Protein AF-A0A5E6N2Q6-F1 (afdb_monomer)

Secondary structure (DSSP, 8-state):
-----PPP-TT-TTSPEEEEEEPP-S--SS--EEEESSEEEEE-SSEEEEEESSHHHHTTS-EEEESEEEEEEEETTEEEEEEEESS--B-HHHHHHHHHHHHHHHHHHTTT--S-S-EEEEEEEESS--EEEE-SSEEEEEEEGGGS-BTT--S--HHHHHHHHHHHHHHHHTTBTTTB--GGGSS--TTS----S-HHHHHHHHHHHHHHHHHHTTSS-HHHHHHHHHHHHHHHHH-GGGGTS-GGG------------

Solvent-accessible surface area (backbone atoms only — not comparable to full-atom values): 15163 Å² total; per-residue (Å²): 136,81,84,86,79,82,82,84,57,87,95,50,50,76,41,70,39,78,46,77,48,68,56,83,87,65,97,64,90,67,76,66,44,80,48,57,69,55,48,78,74,47,78,56,97,60,34,40,32,30,39,29,69,15,48,73,52,43,77,48,40,66,73,47,77,45,53,54,54,72,51,74,51,65,38,89,90,29,52,33,38,40,39,42,32,61,78,73,73,60,29,58,69,60,50,52,53,52,51,36,44,47,49,37,48,52,34,55,74,59,74,64,59,69,91,52,82,43,38,38,41,41,32,41,37,38,90,74,48,75,53,74,46,66,23,56,36,32,28,48,36,35,34,26,43,79,24,48,50,36,77,90,52,84,70,90,45,76,47,32,50,51,44,53,23,50,54,38,30,34,56,50,24,24,53,47,56,60,63,52,58,62,79,71,68,76,70,68,58,88,90,55,82,62,81,50,57,54,50,52,62,45,55,47,46,37,70,51,46,15,56,49,44,36,36,77,61,63,76,34,52,71,69,59,47,50,64,60,48,51,57,54,55,49,52,55,71,71,40,69,56,71,82,75,49,60,71,48,76,46,71,59,80,81,75,83,76,89,72,85,131

pLDDT: mean 89.86, std 14.63, range [25.84, 98.81]

Mean predicted aligned error: 6.04 Å

Sequence (261 aa):
MAVVCFLQPVGFENNICEVQINYPTDEVLGDWACATSLTLKNKQKDAEIYTANNYLDLIDHPVEMADFTRFEFNAGNIPHTMTITGEHSTDIDRLRADLMRICKHHIGFFGGSIPFDSYLFLTLATSKDYGGLEHKKSSSLICARKELPALEQQEITPEYTRFLALCSHEYFHAWWIKTIKPASFHELDMSCENYTEQLWIFEGFTSYYDELSLLRTGILSIEQYLTLLVPTISRMHKGRGRFKQSVRNQVLMRGRNFTTR

Nearest PDB structures (foldseek):
  4fgm-assembly1_A  TM=9.667E-01  e=3.639E-25  Idiomarina loihiensis L2TR
  4z7i-assembly2_B  TM=7.580E-01  e=1.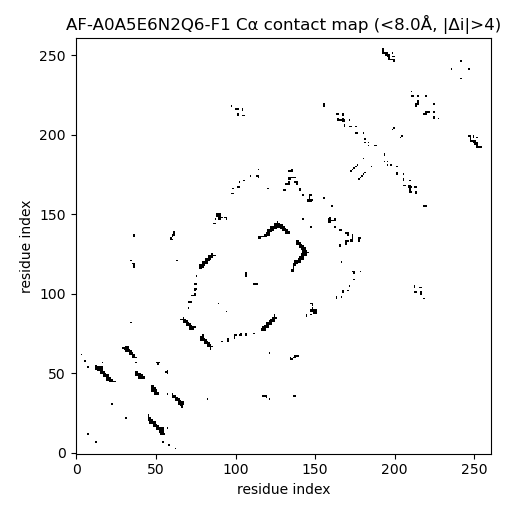964E-07  Homo sapiens
  4pj6-assembly1_B  TM=7.522E-01  e=1.847E-07  Homo sapiens
  4z7i-assembly1_A  TM=7.474E-01  e=1.736E-07  Homo sapiens
  6ydx-assembly1_A  TM=7.569E-01  e=9.812E-07  Homo sapiens

Foldseek 3Di:
DDDDDDDDDPPQQQAKDKDKDFADPPPDPADKDKDKPFAFPDDDPGITMGIARGNVRVVLIDMDIDRWDKDWDDALNAIEIETEDDDAQAPPVVVRVLLNLLLNLLCVVVVNDQQDRYAYEYEYADQADFDWDAGLRYIDTYAHRVLGDHPVDPADDPSVLRVQLRSSLRSNVNVQPHPDHDPQVVDDDPVDFRFFLCCCVRVVVSNVCSNVSCVVSVVDDPVRSVVVVVVVVVCVVPDPVVVVDDSSPDGPDDDDDPDDD

Radius of gyration: 19.67 Å; Cα contacts (8 Å, |Δi|>4): 397; chains: 1; bounding box: 49×50×45 Å

Structure (mmCIF, N/CA/C/O backbone):
data_AF-A0A5E6N2Q6-F1
#
_entry.id   AF-A0A5E6N2Q6-F1
#
loop_
_atom_site.group_PDB
_atom_site.id
_atom_site.type_symbol
_atom_site.label_atom_id
_atom_site.label_alt_id
_atom_site.label_comp_id
_atom_site.label_asym_id
_atom_site.label_entity_id
_atom_site.label_seq_id
_atom_site.pdbx_PDB_ins_code
_atom_site.Cartn_x
_atom_site.Cartn_y
_atom_site.Cartn_z
_atom_site.occupancy
_atom_site.B_iso_or_equiv
_atom_site.auth_seq_id
_atom_site.auth_comp_id
_atom_site.auth_asym_id
_atom_site.auth_atom_id
_atom_site.pdbx_PDB_model_num
ATOM 1 N N . MET A 1 1 ? 17.873 -1.066 5.491 1.00 40.97 1 MET A N 1
ATOM 2 C CA . MET A 1 1 ? 17.059 -0.505 4.395 1.00 40.97 1 MET A CA 1
ATOM 3 C C . MET A 1 1 ? 17.985 0.267 3.473 1.00 40.97 1 MET A C 1
ATOM 5 O O . MET A 1 1 ? 18.597 1.229 3.924 1.00 40.97 1 MET A O 1
ATOM 9 N N . ALA A 1 2 ? 18.166 -0.198 2.239 1.00 47.44 2 ALA A N 1
ATOM 10 C CA . ALA A 1 2 ? 18.874 0.562 1.215 1.00 47.44 2 ALA A CA 1
ATOM 11 C C . ALA A 1 2 ? 17.864 1.490 0.527 1.00 47.44 2 ALA A C 1
ATOM 13 O O . ALA A 1 2 ? 16.778 1.048 0.166 1.00 47.44 2 ALA A O 1
ATOM 14 N N . VAL A 1 3 ? 18.199 2.771 0.375 1.00 52.09 3 VAL A N 1
ATOM 15 C CA . VAL A 1 3 ? 17.440 3.678 -0.493 1.00 52.09 3 VAL A CA 1
ATOM 16 C C . VAL A 1 3 ? 18.062 3.562 -1.877 1.00 52.09 3 VAL A C 1
ATOM 18 O O . VAL A 1 3 ? 19.227 3.914 -2.055 1.00 52.09 3 VAL A O 1
ATOM 21 N N . VAL A 1 4 ? 17.312 3.030 -2.838 1.00 60.06 4 VAL A N 1
ATOM 22 C CA . VAL A 1 4 ? 17.753 2.964 -4.234 1.00 60.06 4 VAL A CA 1
ATOM 23 C C . VAL A 1 4 ? 17.259 4.221 -4.940 1.00 60.06 4 VAL A C 1
ATOM 25 O O . VAL A 1 4 ? 16.057 4.446 -5.045 1.00 60.06 4 VAL A O 1
ATOM 28 N N . CYS A 1 5 ? 18.191 5.051 -5.408 1.00 68.31 5 CYS A N 1
ATOM 29 C CA . CYS A 1 5 ? 17.894 6.220 -6.230 1.00 68.31 5 CYS A CA 1
ATOM 30 C C . CYS A 1 5 ? 18.304 5.928 -7.675 1.00 68.31 5 CYS A C 1
ATOM 32 O O . CYS A 1 5 ? 19.485 5.716 -7.949 1.00 68.31 5 CYS A O 1
ATOM 34 N N . PHE A 1 6 ? 17.345 5.952 -8.600 1.00 82.31 6 PHE A N 1
ATOM 35 C CA . PHE A 1 6 ? 17.628 5.953 -10.034 1.00 82.31 6 PHE A CA 1
ATOM 36 C C . PHE A 1 6 ? 17.768 7.401 -10.506 1.00 82.31 6 PHE A C 1
ATOM 38 O O . PHE A 1 6 ? 16.925 8.235 -10.190 1.00 82.31 6 PHE A O 1
ATOM 45 N N . LEU A 1 7 ? 18.844 7.720 -11.228 1.00 85.81 7 LEU A N 1
ATOM 46 C CA . LEU A 1 7 ? 18.987 9.028 -11.869 1.00 85.81 7 LEU A CA 1
ATOM 47 C C . LEU A 1 7 ? 18.149 9.068 -13.149 1.00 85.81 7 LEU A C 1
ATOM 49 O O . LEU A 1 7 ? 18.115 8.089 -13.892 1.00 85.81 7 LEU A O 1
ATOM 53 N N . GLN A 1 8 ? 17.520 10.210 -13.425 1.00 86.94 8 GLN A N 1
ATOM 54 C CA . GLN A 1 8 ? 16.765 10.432 -14.656 1.00 86.94 8 GLN A CA 1
ATOM 55 C C . GLN A 1 8 ? 17.712 10.747 -15.825 1.00 86.94 8 GLN A C 1
ATOM 57 O O . GLN A 1 8 ? 18.414 11.762 -15.776 1.00 86.94 8 GLN A O 1
ATOM 62 N N . PRO A 1 9 ? 17.739 9.932 -16.895 1.00 88.12 9 PRO A N 1
ATOM 63 C CA . PRO A 1 9 ? 18.492 10.259 -18.098 1.00 88.12 9 PRO A CA 1
ATOM 64 C C . PRO A 1 9 ? 17.715 11.278 -18.946 1.00 88.12 9 PRO A C 1
ATOM 66 O O . PRO A 1 9 ? 16.723 10.935 -19.591 1.00 88.12 9 PRO A O 1
ATOM 69 N N . VAL A 1 10 ? 18.173 12.533 -18.949 1.00 90.50 10 VAL A N 1
ATOM 70 C CA . VAL A 1 10 ? 17.520 13.629 -19.687 1.00 90.50 10 VAL A CA 1
ATOM 71 C C . VAL A 1 10 ? 17.471 13.329 -21.190 1.00 90.50 10 VAL A C 1
ATOM 73 O O . VAL A 1 10 ? 18.497 13.018 -21.795 1.00 90.50 10 VAL A O 1
ATOM 76 N N . GLY A 1 11 ? 16.285 13.439 -21.792 1.00 92.69 11 GLY A N 1
ATOM 77 C CA . GLY A 1 11 ? 16.012 13.136 -23.201 1.00 92.69 11 GLY A CA 1
ATOM 78 C C . GLY A 1 11 ? 15.674 11.668 -23.496 1.00 92.69 11 GLY A C 1
ATOM 79 O O . GLY A 1 11 ? 15.385 11.332 -24.645 1.00 92.69 11 GLY A O 1
ATOM 80 N N . PHE A 1 12 ? 15.699 10.795 -22.485 1.00 93.38 12 PHE A N 1
ATOM 81 C CA . PHE A 1 12 ? 15.370 9.369 -22.595 1.00 93.38 12 PHE A CA 1
ATOM 82 C C . PHE A 1 12 ? 14.245 8.956 -21.636 1.00 93.38 12 PHE A C 1
ATOM 84 O O . PHE A 1 12 ? 14.069 7.775 -21.348 1.00 93.38 12 PHE A O 1
ATOM 91 N N . GLU A 1 13 ? 13.462 9.913 -21.140 1.00 92.00 13 GLU A N 1
ATOM 92 C CA . GLU A 1 13 ? 12.455 9.711 -20.096 1.00 92.00 13 GLU A CA 1
ATOM 93 C C . GLU A 1 13 ? 11.395 8.688 -20.494 1.00 92.00 13 GLU A C 1
ATOM 95 O O . GLU A 1 13 ? 10.913 7.950 -19.641 1.00 92.00 13 GLU A O 1
ATOM 100 N N . ASN A 1 14 ? 11.056 8.641 -21.785 1.00 94.06 14 ASN A N 1
ATOM 101 C CA . ASN A 1 14 ? 10.025 7.773 -22.351 1.00 94.06 14 ASN A CA 1
ATOM 102 C C . ASN A 1 14 ? 10.552 6.401 -22.803 1.00 94.06 14 ASN A C 1
ATOM 104 O O . ASN A 1 14 ? 9.776 5.596 -23.317 1.00 94.06 14 ASN A O 1
ATOM 108 N N . ASN A 1 15 ? 11.850 6.129 -22.646 1.00 96.12 15 ASN A N 1
ATOM 109 C CA . ASN A 1 15 ? 12.421 4.839 -23.011 1.00 96.12 15 ASN A CA 1
ATOM 110 C C . ASN A 1 15 ? 12.105 3.782 -21.954 1.00 96.12 15 ASN A C 1
ATOM 112 O O . ASN A 1 15 ? 12.121 4.063 -20.755 1.00 96.12 15 ASN A O 1
ATOM 116 N N . ILE A 1 16 ? 11.928 2.538 -22.404 1.00 96.69 16 ILE A N 1
ATOM 117 C CA . ILE A 1 16 ? 11.833 1.379 -21.514 1.00 96.69 16 ILE A CA 1
ATOM 118 C C . ILE A 1 16 ? 13.056 1.356 -20.597 1.00 96.69 16 ILE A C 1
ATOM 120 O O . ILE A 1 16 ? 14.198 1.421 -21.058 1.00 96.69 16 ILE A O 1
ATOM 124 N N . CYS A 1 17 ? 12.797 1.250 -19.299 1.00 96.69 17 CYS A N 1
ATOM 125 C CA . CYS A 1 17 ? 13.823 1.146 -18.279 1.00 96.69 17 CYS A CA 1
ATOM 126 C C . CYS A 1 17 ? 14.016 -0.319 -17.891 1.00 96.69 17 CYS A C 1
ATOM 128 O O . CYS A 1 17 ? 13.047 -1.066 -17.744 1.00 96.69 17 CYS A O 1
ATOM 130 N N . GLU A 1 18 ? 15.269 -0.711 -17.685 1.00 95.62 18 GLU A N 1
ATOM 131 C CA . GLU A 1 18 ? 15.644 -2.016 -17.153 1.00 95.62 18 GLU A CA 1
ATOM 132 C C . GLU A 1 18 ? 16.432 -1.820 -15.860 1.00 95.62 18 GLU A C 1
ATOM 134 O O . GLU A 1 18 ? 17.328 -0.978 -15.789 1.00 95.62 18 GLU A O 1
ATOM 139 N N . VAL A 1 19 ? 16.082 -2.591 -14.835 1.00 94.25 19 VAL A N 1
ATOM 140 C CA . VAL A 1 19 ? 16.743 -2.567 -13.531 1.00 94.25 19 VAL A CA 1
ATOM 141 C C . VAL A 1 19 ? 17.211 -3.967 -13.205 1.00 94.25 19 VAL A C 1
ATOM 143 O O . VAL A 1 19 ? 16.405 -4.888 -13.119 1.00 94.25 19 VAL A O 1
ATOM 146 N N . GLN A 1 20 ? 18.509 -4.116 -12.978 1.00 94.38 20 GLN A N 1
ATOM 147 C CA . GLN A 1 20 ? 19.081 -5.333 -12.426 1.00 94.38 20 GLN A CA 1
ATOM 148 C C . GLN A 1 20 ? 19.324 -5.139 -10.930 1.00 94.38 20 GLN A C 1
ATOM 150 O O . GLN A 1 20 ? 20.082 -4.260 -10.520 1.00 94.38 20 GLN A O 1
ATOM 155 N N . ILE A 1 21 ? 18.688 -5.978 -10.123 1.00 92.12 21 ILE A N 1
ATOM 156 C CA . ILE A 1 21 ? 18.879 -6.046 -8.679 1.00 92.12 21 ILE A CA 1
ATOM 157 C C . ILE A 1 21 ? 19.782 -7.240 -8.412 1.00 92.12 21 ILE A C 1
ATOM 159 O O . ILE A 1 21 ? 19.402 -8.377 -8.678 1.00 92.12 21 ILE A O 1
ATOM 163 N N . ASN A 1 22 ? 20.986 -6.972 -7.916 1.00 91.44 22 ASN A N 1
ATOM 164 C CA . ASN A 1 22 ? 21.930 -8.012 -7.526 1.00 91.44 22 ASN A CA 1
ATOM 165 C C . ASN A 1 22 ? 21.714 -8.356 -6.056 1.00 91.44 22 ASN A C 1
ATOM 167 O O . ASN A 1 22 ? 21.696 -7.456 -5.209 1.00 91.44 22 ASN A O 1
ATOM 171 N N . TYR A 1 23 ? 21.584 -9.645 -5.762 1.00 87.94 23 TYR A N 1
ATOM 172 C CA . TYR A 1 23 ? 21.575 -10.117 -4.388 1.00 87.94 23 TYR A CA 1
ATOM 173 C C . TYR A 1 23 ? 22.970 -9.934 -3.772 1.00 87.94 23 TYR A C 1
ATOM 175 O O . TYR A 1 23 ? 23.982 -10.021 -4.478 1.00 87.94 23 TYR A O 1
ATOM 183 N N . PRO A 1 24 ? 23.049 -9.634 -2.468 1.00 82.69 24 PRO A N 1
ATOM 184 C CA . PRO A 1 24 ? 24.333 -9.533 -1.793 1.00 82.69 24 PRO A CA 1
ATOM 185 C C . PRO A 1 24 ? 25.069 -10.883 -1.845 1.00 82.69 24 PRO A C 1
ATOM 187 O O . PRO A 1 24 ? 24.463 -11.938 -1.68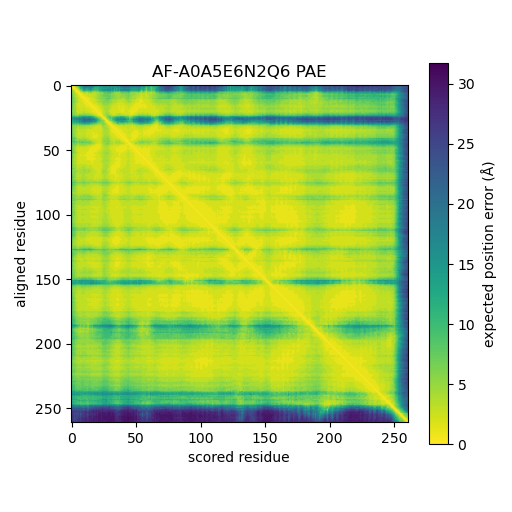5 1.00 82.69 24 PRO A O 1
ATOM 190 N N . THR A 1 25 ? 26.375 -10.833 -2.118 1.00 75.00 25 THR A N 1
ATOM 191 C CA . THR A 1 25 ? 27.231 -12.012 -2.357 1.00 75.00 25 THR A CA 1
ATOM 192 C C . THR A 1 25 ? 28.035 -12.449 -1.131 1.00 75.00 25 THR A C 1
ATOM 194 O O . THR A 1 25 ? 28.563 -13.559 -1.119 1.00 75.00 25 THR A O 1
ATOM 197 N N . ASP A 1 26 ? 28.110 -11.598 -0.105 1.00 74.25 26 ASP A N 1
ATOM 198 C CA . ASP A 1 26 ? 28.710 -11.921 1.191 1.00 74.25 26 ASP A CA 1
ATOM 199 C C . ASP A 1 26 ? 27.763 -12.799 2.031 1.00 74.25 26 ASP A C 1
ATOM 201 O O . ASP A 1 26 ? 26.575 -12.900 1.728 1.00 74.25 26 ASP A O 1
ATOM 205 N N . GLU A 1 27 ? 28.264 -13.429 3.102 1.00 67.12 27 GLU A N 1
ATOM 206 C CA . GLU A 1 27 ? 27.437 -14.183 4.062 1.00 67.12 27 GLU A CA 1
ATOM 207 C C . GLU A 1 27 ? 26.437 -13.249 4.766 1.00 67.12 27 GLU A C 1
ATOM 209 O O . GLU A 1 27 ? 26.698 -12.698 5.838 1.00 67.12 27 GLU A O 1
ATOM 214 N N . VAL A 1 28 ? 25.280 -13.036 4.143 1.00 67.88 28 VAL A N 1
ATOM 215 C CA . VAL A 1 28 ? 24.178 -12.277 4.730 1.00 67.88 28 VAL A CA 1
ATOM 216 C C . VAL A 1 28 ? 23.314 -13.225 5.546 1.00 67.88 28 VAL A C 1
ATOM 218 O O . VAL A 1 28 ? 22.962 -14.312 5.095 1.00 67.88 28 VAL A O 1
ATOM 221 N N . LEU A 1 29 ? 22.972 -12.817 6.767 1.00 70.31 29 LEU A N 1
ATOM 222 C CA . LEU A 1 29 ? 22.012 -13.544 7.591 1.00 70.31 29 LEU A CA 1
ATOM 223 C C . LEU A 1 29 ? 20.600 -13.388 6.999 1.00 70.31 29 LEU A C 1
ATOM 225 O O . LEU A 1 29 ? 20.145 -12.260 6.784 1.00 70.31 29 LEU A O 1
ATOM 229 N N . GLY A 1 30 ? 19.912 -14.516 6.807 1.00 78.06 30 GLY A N 1
ATOM 230 C CA . GLY A 1 30 ? 18.505 -14.589 6.397 1.00 78.06 30 GLY A CA 1
ATOM 231 C C . GLY A 1 30 ? 18.284 -14.951 4.926 1.00 78.06 30 GLY A C 1
ATOM 232 O O . GLY A 1 30 ? 19.195 -14.874 4.101 1.00 78.06 30 GLY A O 1
ATOM 233 N N . ASP A 1 31 ? 17.045 -15.309 4.597 1.00 86.00 31 ASP A N 1
ATOM 234 C CA . ASP A 1 31 ? 16.633 -15.718 3.250 1.00 86.00 31 ASP A CA 1
ATOM 235 C C . ASP A 1 31 ? 16.149 -14.500 2.445 1.00 86.00 31 ASP A C 1
ATOM 237 O O . ASP A 1 31 ? 14.953 -14.273 2.253 1.00 86.00 31 ASP A O 1
ATOM 241 N N . TRP A 1 32 ? 17.092 -13.666 1.993 1.00 88.94 32 TRP A N 1
ATOM 242 C CA . TRP A 1 32 ? 16.765 -12.418 1.296 1.00 88.94 32 TRP A CA 1
ATOM 243 C C . TRP A 1 32 ? 16.023 -12.667 -0.020 1.00 88.94 32 TRP A C 1
ATOM 245 O O . TRP A 1 32 ? 16.472 -13.417 -0.886 1.00 88.94 32 TRP A O 1
ATOM 255 N N . ALA A 1 33 ? 14.922 -11.946 -0.206 1.00 91.00 33 ALA A N 1
ATOM 256 C CA . ALA A 1 33 ? 14.147 -11.924 -1.436 1.00 91.00 33 ALA A CA 1
ATOM 257 C C . ALA A 1 33 ? 13.855 -10.483 -1.860 1.00 91.00 33 ALA A C 1
ATOM 259 O O . ALA A 1 33 ? 13.979 -9.545 -1.070 1.00 91.00 33 ALA A O 1
ATOM 260 N N . CYS A 1 34 ? 13.463 -10.302 -3.120 1.00 93.31 34 CYS A N 1
ATOM 261 C CA . CYS A 1 34 ? 13.009 -9.020 -3.638 1.00 93.31 34 CYS A CA 1
ATOM 262 C C . CYS A 1 34 ? 11.475 -8.962 -3.703 1.00 93.31 34 CYS A C 1
ATOM 264 O O . CYS A 1 34 ? 10.814 -9.906 -4.143 1.00 93.31 34 CYS A O 1
ATOM 266 N N . ALA A 1 35 ? 10.905 -7.841 -3.271 1.00 95.31 35 ALA A N 1
ATOM 267 C CA . ALA A 1 35 ? 9.496 -7.516 -3.392 1.00 95.31 35 ALA A CA 1
ATOM 268 C C . ALA A 1 35 ? 9.347 -6.168 -4.097 1.00 95.31 35 ALA A C 1
ATOM 270 O O . ALA A 1 35 ? 9.801 -5.127 -3.626 1.00 95.31 35 ALA A O 1
ATOM 271 N N . THR A 1 36 ? 8.708 -6.198 -5.258 1.00 96.56 36 THR A N 1
ATOM 272 C CA . THR A 1 36 ? 8.377 -5.014 -6.044 1.00 96.56 36 THR A CA 1
ATOM 273 C C . THR A 1 36 ? 7.184 -5.325 -6.933 1.00 96.56 36 THR A C 1
ATOM 275 O O . THR A 1 36 ? 6.864 -6.488 -7.188 1.00 96.56 36 THR A O 1
ATOM 278 N N . SER A 1 37 ? 6.522 -4.276 -7.403 1.00 96.44 37 SER A N 1
ATOM 279 C CA . SER A 1 37 ? 5.482 -4.386 -8.413 1.00 96.44 37 SER A CA 1
ATOM 280 C C . SER A 1 37 ? 6.026 -4.246 -9.844 1.00 96.44 37 SER A C 1
ATOM 282 O O . SER A 1 37 ? 5.246 -4.382 -10.781 1.00 96.44 37 SER A O 1
ATOM 284 N N . LEU A 1 38 ? 7.334 -4.031 -10.058 1.00 96.31 38 LEU A N 1
ATOM 285 C CA . LEU A 1 38 ? 7.946 -4.048 -11.398 1.00 96.31 38 LEU A CA 1
ATOM 286 C C . LEU A 1 38 ? 7.710 -5.373 -12.145 1.00 96.31 38 LEU A C 1
ATOM 288 O O . LEU A 1 38 ? 7.589 -6.442 -11.548 1.00 96.31 38 LEU A O 1
ATOM 292 N N . THR A 1 39 ? 7.723 -5.318 -13.479 1.00 96.31 39 THR A N 1
ATOM 293 C CA . THR A 1 39 ? 7.580 -6.516 -14.316 1.00 96.31 39 THR A CA 1
ATOM 294 C C . THR A 1 39 ? 8.893 -7.292 -14.356 1.00 96.31 39 THR A C 1
ATOM 296 O O . THR A 1 39 ? 9.881 -6.816 -14.922 1.00 96.31 39 THR A O 1
ATOM 299 N N . LEU A 1 40 ? 8.904 -8.496 -13.780 1.00 96.62 40 LEU A N 1
ATOM 300 C CA . LEU A 1 40 ? 10.054 -9.398 -13.814 1.00 96.62 40 LEU A CA 1
ATOM 301 C C . LEU A 1 40 ? 10.319 -9.869 -15.253 1.00 96.62 40 LEU A C 1
ATOM 303 O O . LEU A 1 40 ? 9.486 -10.536 -15.864 1.00 96.62 40 LEU A O 1
ATOM 307 N N . LYS A 1 41 ? 11.496 -9.537 -15.786 1.00 97.00 41 LYS A N 1
ATOM 308 C CA . LYS A 1 41 ? 11.965 -9.955 -17.114 1.00 97.00 41 LYS A CA 1
ATOM 309 C C . LYS A 1 41 ? 12.754 -11.257 -17.046 1.00 97.00 41 LYS A C 1
ATOM 311 O O . LYS A 1 41 ? 12.607 -12.116 -17.911 1.00 97.00 41 LYS A O 1
ATOM 316 N N . ASN A 1 42 ? 13.630 -11.387 -16.052 1.00 96.25 42 ASN A N 1
ATOM 317 C CA . ASN A 1 42 ? 14.478 -12.562 -15.880 1.00 96.25 42 ASN A CA 1
ATOM 318 C C . ASN A 1 42 ? 14.863 -12.732 -14.409 1.00 96.25 42 ASN A C 1
ATOM 320 O O . ASN A 1 42 ? 15.163 -11.750 -13.733 1.00 96.25 42 ASN A O 1
ATOM 324 N N . LYS A 1 43 ? 14.914 -13.976 -13.937 1.00 93.31 43 LYS A N 1
ATOM 325 C CA . LYS A 1 43 ? 15.392 -14.325 -12.600 1.00 93.31 43 LYS A CA 1
ATOM 326 C C . LYS A 1 43 ? 16.576 -15.270 -12.725 1.00 93.31 43 LYS A C 1
ATOM 328 O O . LYS A 1 43 ? 16.454 -16.367 -13.263 1.00 93.31 43 LYS A O 1
ATOM 333 N N . GLN A 1 44 ? 17.720 -14.814 -12.240 1.00 90.56 44 GLN A N 1
ATOM 334 C CA . GLN A 1 44 ? 18.953 -15.581 -12.146 1.00 90.56 44 GLN A CA 1
ATOM 335 C C . GLN A 1 44 ? 19.184 -15.984 -10.689 1.00 90.56 44 GLN A C 1
ATOM 337 O O . GLN A 1 44 ? 18.432 -15.595 -9.797 1.00 90.56 44 GLN A O 1
ATOM 342 N N . LYS A 1 45 ? 20.227 -16.782 -10.447 1.00 84.81 45 LYS A N 1
ATOM 343 C CA . LYS A 1 45 ? 20.574 -17.228 -9.094 1.00 84.81 45 LYS A CA 1
ATOM 344 C C . LYS A 1 45 ? 20.922 -16.049 -8.176 1.00 84.81 45 LYS A C 1
ATOM 346 O O . LYS A 1 45 ? 20.429 -15.992 -7.058 1.00 84.81 45 LYS A O 1
ATOM 351 N N . ASP A 1 46 ? 21.704 -15.103 -8.693 1.00 88.75 46 ASP A N 1
ATOM 352 C CA . ASP A 1 46 ? 22.312 -14.033 -7.892 1.00 88.75 46 ASP A CA 1
ATOM 353 C C . ASP A 1 46 ? 21.772 -12.639 -8.274 1.00 88.75 46 ASP A C 1
ATOM 355 O O . ASP A 1 46 ? 22.235 -11.620 -7.764 1.00 88.75 46 ASP A O 1
ATOM 359 N N . ALA A 1 47 ? 20.785 -12.572 -9.177 1.00 92.19 47 ALA A N 1
ATOM 360 C CA . ALA A 1 47 ? 20.191 -11.315 -9.622 1.00 92.19 47 ALA A CA 1
ATOM 361 C C . ALA A 1 47 ? 18.782 -11.482 -10.206 1.00 92.19 47 ALA A C 1
ATOM 363 O O . ALA A 1 47 ? 18.435 -12.518 -10.776 1.00 92.19 47 ALA A O 1
ATOM 364 N N . GLU A 1 48 ? 17.998 -10.413 -10.151 1.00 95.38 48 GLU A N 1
ATOM 365 C CA . GLU A 1 48 ? 16.707 -10.291 -10.824 1.00 95.38 48 GLU A CA 1
ATOM 366 C C . GLU A 1 48 ? 16.700 -9.064 -11.731 1.00 95.38 48 GLU A C 1
ATOM 368 O O . GLU A 1 48 ? 17.183 -7.995 -11.363 1.00 95.38 48 GLU A O 1
ATOM 373 N N . ILE A 1 49 ? 16.167 -9.230 -12.940 1.00 96.44 49 ILE A N 1
ATOM 374 C CA . ILE A 1 49 ? 16.068 -8.175 -13.945 1.00 96.44 49 ILE A CA 1
ATOM 375 C C . ILE A 1 49 ? 14.599 -7.818 -14.115 1.00 96.44 49 ILE A C 1
ATOM 377 O O . ILE A 1 49 ? 13.773 -8.669 -14.451 1.00 96.44 49 ILE A O 1
ATOM 381 N N . TYR A 1 50 ? 14.305 -6.542 -13.932 1.00 96.69 50 TYR A N 1
ATOM 382 C CA . TYR A 1 50 ? 12.984 -5.946 -13.974 1.00 96.69 50 TYR A CA 1
ATOM 383 C C . TYR A 1 50 ? 12.881 -4.913 -15.088 1.00 96.69 50 TYR A C 1
ATOM 385 O O . TYR A 1 50 ? 13.881 -4.336 -15.511 1.00 96.69 50 TYR A O 1
ATOM 393 N N . THR A 1 51 ? 11.658 -4.656 -15.543 1.00 97.38 51 THR A N 1
ATOM 394 C CA . THR A 1 51 ? 11.370 -3.645 -16.567 1.00 97.38 51 THR A CA 1
ATOM 395 C C . THR A 1 51 ? 10.246 -2.710 -16.142 1.00 97.38 51 THR A C 1
ATOM 397 O O . THR A 1 51 ? 9.326 -3.113 -15.425 1.00 97.38 51 THR A O 1
ATOM 400 N N . ALA A 1 52 ? 10.330 -1.469 -16.615 1.00 96.75 52 ALA A N 1
ATOM 401 C CA . ALA A 1 52 ? 9.292 -0.448 -16.520 1.00 96.75 52 ALA A CA 1
ATOM 402 C C . ALA A 1 52 ? 9.139 0.255 -17.875 1.00 96.75 52 ALA A C 1
ATOM 404 O O . ALA A 1 52 ? 10.097 0.348 -18.646 1.00 96.75 52 ALA A O 1
ATOM 405 N N . ASN A 1 53 ? 7.945 0.762 -18.175 1.00 96.62 53 ASN A N 1
ATOM 406 C CA . ASN A 1 53 ? 7.649 1.299 -19.508 1.00 96.62 53 ASN A CA 1
ATOM 407 C C . ASN A 1 53 ? 8.407 2.595 -19.823 1.00 96.62 53 ASN A C 1
ATOM 409 O O . ASN A 1 53 ? 8.671 2.886 -20.986 1.00 96.62 53 ASN A O 1
ATOM 413 N N . ASN A 1 54 ? 8.711 3.379 -18.791 1.00 95.06 54 ASN A N 1
ATOM 414 C CA . ASN A 1 54 ? 9.426 4.649 -18.855 1.00 95.06 54 ASN A CA 1
ATOM 415 C C . ASN A 1 54 ? 9.924 5.042 -17.453 1.00 95.06 54 ASN A C 1
ATOM 417 O O . ASN A 1 54 ? 9.668 4.331 -16.479 1.00 95.06 54 ASN A O 1
ATOM 421 N N . TYR A 1 55 ? 10.621 6.173 -17.335 1.00 93.69 55 TYR A N 1
ATOM 422 C CA . TYR A 1 55 ? 11.182 6.619 -16.058 1.00 93.69 55 TYR A CA 1
ATOM 423 C C . TYR A 1 55 ? 10.110 6.924 -14.997 1.00 93.69 55 TYR A C 1
ATOM 425 O O . TYR A 1 55 ? 10.286 6.574 -13.832 1.00 93.69 55 TYR A O 1
ATOM 433 N N . LEU A 1 56 ? 8.980 7.529 -15.383 1.00 91.56 56 LEU A N 1
ATOM 434 C CA . LEU A 1 56 ? 7.880 7.808 -14.447 1.00 91.56 56 LEU A CA 1
ATOM 435 C C . LEU A 1 56 ? 7.224 6.526 -13.928 1.00 91.56 56 LEU A C 1
ATOM 437 O O . LEU A 1 56 ? 6.783 6.480 -12.784 1.00 91.56 56 LEU A O 1
ATOM 441 N N . ASP A 1 57 ? 7.152 5.496 -14.768 1.00 93.75 57 ASP A N 1
ATOM 442 C CA . ASP A 1 57 ? 6.705 4.163 -14.374 1.00 93.75 57 ASP A CA 1
ATOM 443 C C . ASP A 1 57 ? 7.711 3.533 -13.402 1.00 93.75 57 ASP A C 1
ATOM 445 O O . ASP A 1 57 ? 7.330 3.098 -12.322 1.00 93.75 57 ASP A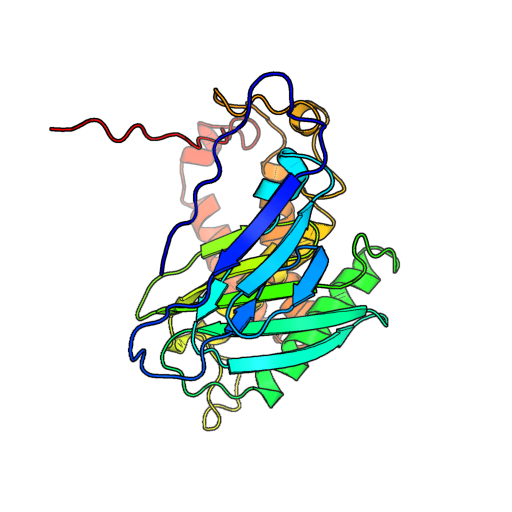 O 1
ATOM 449 N N . LEU A 1 58 ? 9.010 3.588 -13.723 1.00 94.88 58 LEU A N 1
ATOM 450 C CA . LEU A 1 58 ? 10.084 3.053 -12.882 1.00 94.88 58 LEU A CA 1
ATOM 451 C C . LEU A 1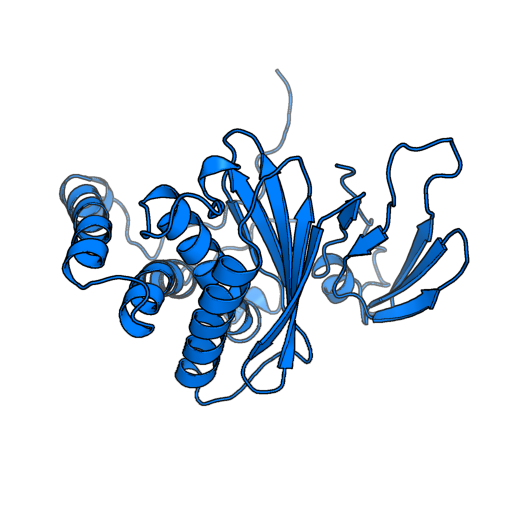 58 ? 10.034 3.592 -11.444 1.00 94.88 58 LEU A C 1
ATOM 453 O O . LEU A 1 58 ? 10.074 2.813 -10.494 1.00 94.88 58 LEU A O 1
ATOM 457 N N . ILE A 1 59 ? 9.941 4.914 -11.275 1.00 92.81 59 ILE A N 1
ATOM 458 C CA . ILE A 1 59 ? 9.965 5.545 -9.944 1.00 92.81 59 ILE A CA 1
ATOM 459 C C . ILE A 1 59 ? 8.656 5.374 -9.159 1.00 92.81 59 ILE A C 1
ATOM 461 O O . ILE A 1 59 ? 8.593 5.761 -7.993 1.00 92.81 59 ILE A O 1
ATOM 465 N N . ASP A 1 60 ? 7.619 4.799 -9.775 1.00 94.31 60 ASP A N 1
ATOM 466 C CA . ASP A 1 60 ? 6.370 4.437 -9.104 1.00 94.31 60 ASP A CA 1
ATOM 467 C C . ASP A 1 60 ? 6.365 2.989 -8.591 1.00 94.31 60 ASP A C 1
ATOM 469 O O . ASP A 1 60 ? 5.359 2.520 -8.066 1.00 94.31 60 ASP A O 1
ATOM 473 N N . HIS A 1 61 ? 7.478 2.265 -8.729 1.00 95.12 61 HIS A N 1
ATOM 474 C CA . HIS A 1 61 ? 7.615 0.902 -8.233 1.00 95.12 61 HIS A CA 1
ATOM 475 C C . HIS A 1 61 ? 8.706 0.819 -7.163 1.00 95.12 61 HIS A C 1
ATOM 477 O O . HIS A 1 61 ? 9.874 0.582 -7.483 1.00 95.12 61 HIS A O 1
ATOM 483 N N . PRO A 1 62 ? 8.352 0.996 -5.878 1.00 94.88 62 PRO A N 1
ATOM 484 C CA . PRO A 1 62 ? 9.288 0.758 -4.791 1.00 94.88 62 PRO A CA 1
ATOM 485 C C . PRO A 1 62 ? 9.804 -0.684 -4.821 1.00 94.88 62 PRO A C 1
ATOM 487 O O . PRO A 1 62 ? 9.133 -1.618 -5.277 1.00 94.88 62 PRO A O 1
ATOM 490 N N . VAL A 1 63 ? 11.025 -0.844 -4.326 1.00 93.19 63 VAL A N 1
ATOM 491 C CA . VAL A 1 63 ? 11.727 -2.120 -4.242 1.00 93.19 63 VAL A CA 1
ATOM 492 C C . VAL A 1 63 ? 12.124 -2.337 -2.794 1.00 93.19 63 VAL A C 1
ATOM 494 O O . VAL A 1 63 ? 12.818 -1.511 -2.200 1.00 93.19 63 VAL A O 1
ATOM 497 N N . GLU A 1 64 ? 11.725 -3.475 -2.251 1.00 91.50 64 GLU A N 1
ATOM 498 C CA . GLU A 1 64 ? 12.182 -3.968 -0.963 1.00 91.50 64 GLU A CA 1
ATOM 499 C C . GLU A 1 64 ? 13.023 -5.227 -1.177 1.00 91.50 64 GLU A C 1
ATOM 501 O O . GLU A 1 64 ? 12.618 -6.142 -1.889 1.00 91.50 64 GLU A O 1
ATOM 506 N N . MET A 1 65 ? 14.214 -5.267 -0.583 1.00 91.19 65 MET A N 1
ATOM 507 C CA . MET A 1 65 ? 15.075 -6.445 -0.590 1.00 91.19 65 MET A CA 1
ATOM 508 C C . MET A 1 65 ? 15.482 -6.753 0.847 1.00 91.19 65 MET A C 1
ATOM 510 O O . MET A 1 65 ? 16.216 -5.972 1.461 1.00 91.19 65 MET A O 1
ATOM 514 N N . ALA A 1 66 ? 14.940 -7.838 1.391 1.00 91.44 66 ALA A N 1
ATOM 515 C CA . ALA A 1 66 ? 15.122 -8.246 2.778 1.00 91.44 66 ALA A CA 1
ATOM 516 C C . ALA A 1 66 ? 14.704 -9.710 2.970 1.00 91.44 66 ALA A C 1
ATOM 518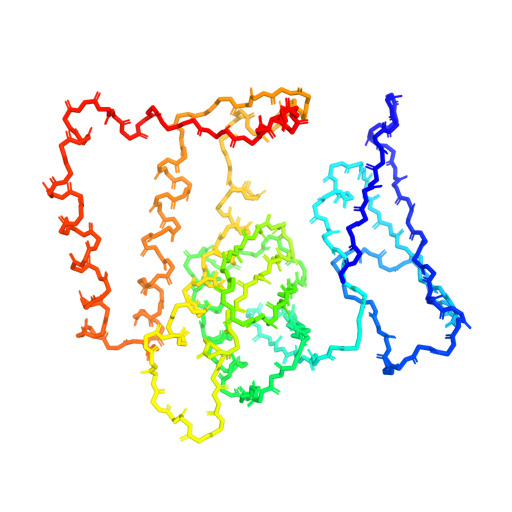 O O . ALA A 1 66 ? 14.083 -10.308 2.092 1.00 91.44 66 ALA A O 1
ATOM 519 N N . ASP A 1 67 ? 15.023 -10.259 4.137 1.00 92.25 67 ASP A N 1
ATOM 520 C CA . ASP A 1 67 ? 14.320 -11.414 4.691 1.00 92.25 67 ASP A CA 1
ATOM 521 C C . ASP A 1 67 ? 13.016 -10.905 5.331 1.00 92.25 67 ASP A C 1
ATOM 523 O O . ASP A 1 67 ? 13.043 -10.174 6.330 1.00 92.25 67 ASP A O 1
ATOM 527 N N . PHE A 1 68 ? 11.885 -11.181 4.681 1.00 95.38 68 PHE A N 1
ATOM 528 C CA . PHE A 1 68 ? 10.572 -10.662 5.057 1.00 95.38 68 PHE A CA 1
ATOM 529 C C . PHE A 1 68 ? 9.537 -11.773 5.182 1.00 95.38 68 PHE A C 1
ATOM 531 O O . PHE A 1 68 ? 9.556 -12.772 4.460 1.00 95.38 68 PHE A O 1
ATOM 538 N N . THR A 1 69 ? 8.539 -11.548 6.034 1.00 97.31 69 THR A N 1
ATOM 539 C CA . THR A 1 69 ? 7.331 -12.373 6.018 1.00 97.31 69 THR A CA 1
ATOM 540 C C . THR A 1 69 ? 6.491 -11.983 4.811 1.00 97.31 69 THR A C 1
ATOM 542 O O . THR A 1 69 ? 6.165 -10.811 4.635 1.00 97.31 69 THR A O 1
ATOM 545 N N . ARG A 1 70 ? 6.095 -12.959 3.991 1.00 97.81 70 ARG A N 1
ATOM 546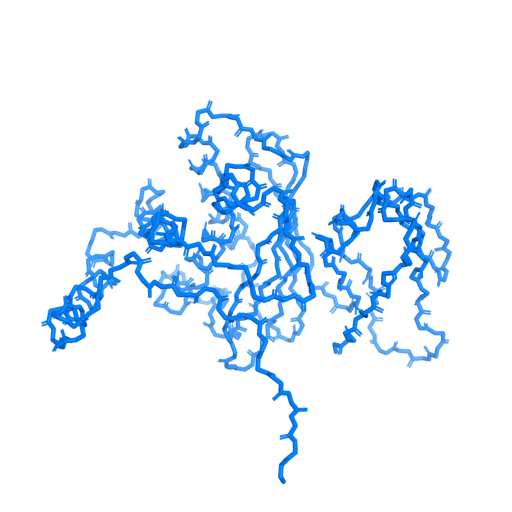 C CA . ARG A 1 70 ? 5.233 -12.751 2.822 1.00 97.81 70 ARG A CA 1
ATOM 547 C C . ARG A 1 70 ? 3.952 -13.559 2.948 1.00 97.81 70 ARG A C 1
ATOM 549 O O . ARG A 1 70 ? 3.992 -14.748 3.253 1.00 97.81 70 ARG A O 1
ATOM 556 N N . PHE A 1 71 ? 2.818 -12.939 2.640 1.00 98.69 71 PHE A N 1
ATOM 557 C CA . PHE A 1 71 ? 1.557 -13.656 2.475 1.00 98.69 71 PHE A CA 1
ATOM 558 C C . PHE A 1 71 ? 0.703 -13.059 1.363 1.00 98.69 71 PHE A C 1
ATOM 560 O O . PHE A 1 71 ? 0.842 -11.896 0.985 1.00 98.69 71 PHE A O 1
ATOM 567 N N . GLU A 1 72 ? -0.207 -13.882 0.854 1.00 98.62 72 GLU A N 1
ATOM 568 C CA . GLU A 1 72 ? -1.023 -13.567 -0.313 1.00 98.62 72 GLU A CA 1
ATOM 569 C C . GLU A 1 72 ? -2.510 -13.720 0.010 1.00 98.62 72 GLU A C 1
ATOM 571 O O . GLU A 1 72 ? -2.905 -14.467 0.911 1.00 98.62 72 GLU A O 1
ATOM 576 N N . PHE A 1 73 ? -3.339 -12.978 -0.717 1.00 98.75 73 PHE A N 1
ATOM 577 C CA . PHE A 1 73 ? -4.794 -13.072 -0.682 1.00 98.75 73 PHE A CA 1
ATOM 578 C C . PHE A 1 73 ? -5.398 -12.591 -1.999 1.00 98.75 73 PHE A C 1
ATOM 580 O O . PHE A 1 73 ? -4.705 -12.090 -2.881 1.00 98.75 73 PHE A O 1
ATOM 587 N N . ASN A 1 74 ? -6.711 -12.751 -2.150 1.00 98.44 74 ASN A N 1
ATOM 588 C CA . ASN A 1 74 ? -7.425 -12.314 -3.340 1.00 98.44 74 ASN A CA 1
ATOM 589 C C . ASN A 1 74 ? -8.610 -11.412 -2.973 1.00 98.44 74 ASN A C 1
ATOM 591 O O . ASN A 1 74 ? -9.424 -11.743 -2.105 1.00 98.44 74 ASN A O 1
ATOM 595 N N . ALA A 1 75 ? -8.726 -10.284 -3.669 1.00 97.75 75 ALA A N 1
ATOM 596 C CA . ALA A 1 75 ? -9.867 -9.385 -3.588 1.00 97.75 75 ALA A CA 1
ATOM 597 C C . ALA A 1 75 ? -10.299 -9.002 -5.008 1.00 97.75 75 ALA A C 1
ATOM 599 O O . ALA A 1 75 ? -9.479 -8.571 -5.810 1.00 97.75 75 ALA A O 1
ATOM 600 N N . GLY A 1 76 ? -11.578 -9.209 -5.337 1.00 94.38 76 GLY A N 1
ATOM 601 C CA . GLY A 1 76 ? -12.105 -8.923 -6.677 1.00 94.38 76 GLY A CA 1
ATOM 602 C C . GLY A 1 76 ? -11.453 -9.733 -7.804 1.00 94.38 76 GLY A C 1
ATOM 603 O O . GLY A 1 76 ? -11.326 -9.220 -8.906 1.00 94.38 76 GLY A O 1
ATOM 604 N N . ASN A 1 77 ? -11.023 -10.972 -7.535 1.00 95.50 77 ASN A N 1
ATOM 605 C CA . ASN A 1 77 ? -10.249 -11.820 -8.453 1.00 95.50 77 ASN A CA 1
ATOM 606 C C . ASN A 1 77 ? -8.845 -11.291 -8.786 1.00 95.50 77 ASN A C 1
ATOM 608 O O . ASN A 1 77 ? -8.179 -11.860 -9.645 1.00 95.50 77 ASN A O 1
ATOM 612 N N . ILE A 1 78 ? -8.354 -10.289 -8.055 1.00 98.00 78 ILE A N 1
ATOM 613 C CA . ILE A 1 78 ? -7.007 -9.744 -8.220 1.00 98.00 78 ILE A CA 1
ATOM 614 C C . ILE A 1 78 ? -6.079 -10.275 -7.119 1.00 98.00 78 ILE A C 1
ATOM 616 O O . ILE A 1 78 ? -6.451 -10.242 -5.936 1.00 98.00 78 ILE A O 1
ATOM 620 N N . PRO A 1 79 ? -4.881 -10.781 -7.469 1.00 98.50 79 PRO A N 1
ATOM 621 C CA . PRO A 1 79 ? -3.887 -11.204 -6.493 1.00 98.50 79 PRO A CA 1
ATOM 622 C C . PRO A 1 79 ? -3.352 -10.004 -5.709 1.00 98.50 79 PRO A C 1
ATOM 624 O O . PRO A 1 79 ? -2.939 -8.992 -6.273 1.00 98.50 79 PRO A O 1
ATOM 627 N N . HIS A 1 80 ? -3.353 -10.139 -4.391 1.00 98.81 80 HIS A N 1
ATOM 628 C CA . HIS A 1 80 ? -2.766 -9.186 -3.464 1.00 98.81 80 HIS A CA 1
ATOM 629 C C . HIS A 1 80 ? -1.673 -9.881 -2.666 1.00 98.81 80 HIS A C 1
ATOM 631 O O . HIS A 1 80 ? -1.804 -11.043 -2.283 1.00 98.81 80 HIS A O 1
ATOM 637 N N . THR A 1 81 ? -0.598 -9.155 -2.407 1.00 98.75 81 THR A N 1
ATOM 638 C CA . THR A 1 81 ? 0.526 -9.608 -1.592 1.00 98.75 81 THR A CA 1
ATOM 639 C C . THR A 1 81 ? 0.815 -8.560 -0.531 1.00 98.75 81 THR A C 1
ATOM 641 O O . THR A 1 81 ? 0.732 -7.364 -0.807 1.00 98.75 81 THR A O 1
ATOM 644 N N . MET A 1 82 ? 1.199 -8.992 0.664 1.00 98.75 82 MET A N 1
ATOM 645 C CA . MET A 1 82 ? 1.852 -8.128 1.640 1.00 98.75 82 MET A CA 1
ATOM 646 C C . MET A 1 82 ? 3.194 -8.732 2.050 1.00 98.75 82 MET A C 1
ATOM 648 O O . MET A 1 82 ? 3.289 -9.940 2.286 1.00 98.75 82 MET A O 1
ATOM 652 N N . THR A 1 83 ? 4.213 -7.879 2.132 1.00 98.50 83 THR A N 1
ATOM 653 C CA . THR A 1 83 ? 5.483 -8.170 2.799 1.00 98.50 83 THR A CA 1
ATOM 654 C C . THR A 1 83 ? 5.562 -7.397 4.104 1.00 98.50 83 THR A C 1
ATOM 656 O O . THR A 1 83 ? 5.098 -6.258 4.185 1.00 98.50 83 THR A O 1
ATOM 659 N N . ILE A 1 84 ? 6.119 -8.027 5.136 1.00 98.12 84 ILE A N 1
ATOM 660 C CA . ILE A 1 84 ? 6.415 -7.397 6.421 1.00 98.12 84 ILE A CA 1
ATOM 661 C C . ILE A 1 84 ? 7.885 -7.652 6.743 1.00 98.12 84 ILE A C 1
ATOM 663 O O . ILE A 1 84 ? 8.294 -8.791 6.969 1.00 98.12 84 ILE A O 1
ATOM 667 N N . THR A 1 85 ? 8.667 -6.579 6.767 1.00 96.56 85 THR A N 1
ATOM 668 C CA . THR A 1 85 ? 10.093 -6.594 7.095 1.00 96.56 85 THR A CA 1
ATOM 669 C C . THR A 1 85 ? 10.330 -6.054 8.495 1.00 96.56 85 THR A C 1
ATOM 671 O O . THR A 1 85 ? 9.684 -5.100 8.937 1.00 96.56 85 THR A O 1
ATOM 674 N N . GLY A 1 86 ? 11.326 -6.618 9.174 1.00 93.94 86 GLY A N 1
ATOM 675 C CA . GLY A 1 86 ? 11.641 -6.320 10.567 1.00 93.94 86 GLY A CA 1
ATOM 676 C C . GLY A 1 86 ? 11.040 -7.361 11.507 1.00 93.94 86 GLY A C 1
ATOM 677 O O . GLY A 1 86 ? 10.212 -8.171 11.120 1.00 93.94 86 GLY A O 1
ATOM 678 N N . GLU A 1 87 ? 11.482 -7.372 12.758 1.00 93.56 87 GLU A N 1
ATOM 679 C CA . GLU A 1 87 ? 10.983 -8.339 13.741 1.00 93.56 87 GLU A CA 1
ATOM 680 C C . GLU A 1 87 ? 9.526 -8.028 14.121 1.00 93.56 87 GLU A C 1
ATOM 682 O O . GLU A 1 87 ? 9.193 -6.903 14.493 1.00 93.56 87 GLU A O 1
ATOM 687 N N . HIS A 1 88 ? 8.659 -9.036 14.051 1.00 95.25 88 HIS A N 1
ATOM 688 C CA . HIS A 1 88 ? 7.246 -8.944 14.406 1.00 95.25 88 HIS A CA 1
ATOM 689 C C . HIS A 1 88 ? 6.706 -10.319 14.833 1.00 95.25 88 HIS A C 1
ATOM 691 O O . HIS A 1 88 ? 7.282 -11.354 14.513 1.00 95.25 88 HIS A O 1
ATOM 697 N N . SER A 1 89 ? 5.564 -10.331 15.522 1.00 95.12 89 SER A N 1
ATOM 698 C CA . SER A 1 89 ? 4.819 -11.543 15.913 1.00 95.12 89 SER A CA 1
ATOM 699 C C . SER A 1 89 ? 3.397 -11.551 15.335 1.00 95.12 89 SER A C 1
ATOM 701 O O . SER A 1 89 ? 2.447 -12.024 15.959 1.00 95.12 89 SER A O 1
ATOM 703 N N . THR A 1 90 ? 3.260 -10.959 14.147 1.00 97.75 90 THR A N 1
ATOM 704 C CA . THR A 1 90 ? 1.983 -10.708 13.480 1.00 97.75 90 THR A CA 1
ATOM 705 C C . THR A 1 90 ? 1.125 -11.959 13.309 1.00 97.75 90 THR A C 1
ATOM 707 O O . THR A 1 90 ? 1.576 -12.959 12.755 1.00 97.75 90 THR A O 1
ATOM 710 N N . ASP A 1 91 ? -0.145 -11.862 13.694 1.00 98.06 91 ASP A N 1
ATOM 711 C CA . ASP A 1 91 ? -1.200 -12.788 13.290 1.00 98.06 91 ASP A CA 1
ATOM 712 C C . ASP A 1 91 ? -1.536 -12.554 11.809 1.00 98.06 91 ASP A C 1
ATOM 714 O O . ASP A 1 91 ? -2.323 -11.675 11.437 1.00 98.06 91 ASP A O 1
ATOM 718 N N . ILE A 1 92 ? -0.866 -13.324 10.953 1.00 98.31 92 ILE A N 1
ATOM 719 C CA . ILE A 1 92 ? -0.971 -13.209 9.498 1.00 98.31 92 ILE A CA 1
ATOM 720 C C . ILE A 1 92 ? -2.374 -13.560 9.004 1.00 98.31 92 ILE A C 1
ATOM 722 O O . ILE A 1 92 ? -2.860 -12.928 8.068 1.00 98.31 92 ILE A O 1
ATOM 726 N N . ASP A 1 93 ? -3.042 -14.538 9.613 1.00 98.00 93 ASP A N 1
ATOM 727 C CA . ASP A 1 93 ? -4.361 -14.978 9.158 1.00 98.00 93 ASP A CA 1
ATOM 728 C C . ASP A 1 93 ? -5.419 -13.910 9.438 1.00 98.00 93 ASP A C 1
ATOM 730 O O . ASP A 1 93 ? -6.220 -13.58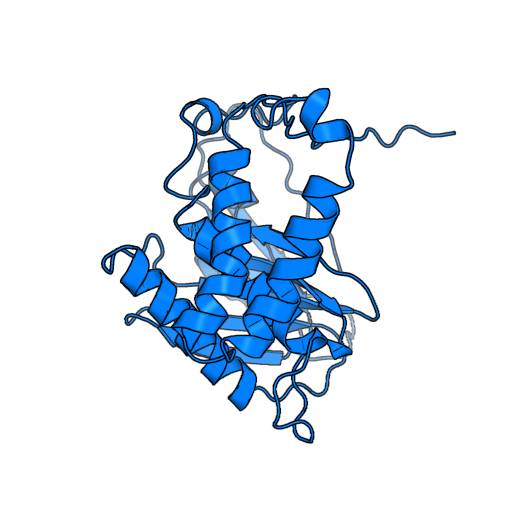8 8.551 1.00 98.00 93 ASP A O 1
ATOM 734 N N . ARG A 1 94 ? -5.368 -13.293 10.626 1.00 97.94 94 ARG A N 1
ATOM 735 C CA . ARG A 1 94 ? -6.224 -12.154 10.967 1.00 97.94 94 ARG A CA 1
ATOM 736 C C . ARG A 1 94 ? -5.972 -10.967 10.042 1.00 97.94 94 ARG A C 1
ATOM 738 O O . ARG A 1 94 ? -6.918 -10.450 9.445 1.00 97.94 94 ARG A O 1
ATOM 745 N N . LEU A 1 95 ? -4.708 -10.568 9.877 1.00 98.62 95 LEU A N 1
ATOM 746 C CA . LEU A 1 95 ? -4.353 -9.436 9.021 1.00 98.62 95 LEU A CA 1
ATOM 747 C C . LEU A 1 95 ? -4.800 -9.663 7.571 1.00 98.62 95 LEU A C 1
ATOM 749 O O . LEU A 1 95 ? -5.402 -8.783 6.954 1.00 98.62 95 LEU A O 1
ATOM 753 N N . ARG A 1 96 ? -4.572 -10.869 7.038 1.00 98.69 96 ARG A N 1
ATOM 754 C CA . ARG A 1 96 ? -5.018 -11.268 5.699 1.00 98.69 96 ARG A CA 1
ATOM 755 C C . ARG A 1 96 ? -6.534 -11.142 5.545 1.00 98.69 96 ARG A C 1
ATOM 757 O O . ARG A 1 96 ? -7.006 -10.623 4.532 1.00 98.69 96 ARG A O 1
ATOM 764 N N . ALA A 1 97 ? -7.302 -11.619 6.526 1.00 98.38 97 ALA A N 1
ATOM 765 C CA . ALA A 1 97 ? -8.760 -11.572 6.486 1.00 98.38 97 ALA A CA 1
ATOM 766 C C . ALA A 1 97 ? -9.295 -10.129 6.495 1.00 98.38 97 ALA A C 1
ATOM 768 O O . ALA A 1 97 ? -10.179 -9.799 5.697 1.00 98.38 97 ALA A O 1
ATOM 769 N N . ASP A 1 98 ? -8.737 -9.264 7.342 1.00 98.62 98 ASP A N 1
ATOM 770 C CA . ASP A 1 98 ? -9.148 -7.863 7.443 1.00 98.62 98 ASP A CA 1
ATOM 771 C C . ASP A 1 98 ? -8.766 -7.062 6.189 1.00 98.62 98 ASP A C 1
ATOM 773 O O . ASP A 1 98 ? -9.623 -6.384 5.615 1.00 98.62 98 ASP A O 1
ATOM 777 N N . LEU A 1 99 ? -7.541 -7.218 5.672 1.00 98.81 99 LEU A N 1
ATOM 778 C CA . LEU A 1 99 ? -7.124 -6.592 4.409 1.00 98.81 99 LEU A CA 1
ATOM 779 C C . LEU A 1 99 ? -8.009 -7.020 3.239 1.00 98.81 99 LEU A C 1
ATOM 781 O O . LEU A 1 99 ? -8.428 -6.182 2.441 1.00 98.81 99 LEU A O 1
ATOM 785 N N . MET A 1 100 ? -8.358 -8.307 3.150 1.00 98.69 100 MET A N 1
ATOM 786 C CA . MET A 1 100 ? -9.263 -8.800 2.113 1.00 98.69 100 MET A CA 1
ATOM 787 C C . MET A 1 100 ? -10.644 -8.127 2.191 1.00 98.69 100 MET A C 1
ATOM 789 O O . MET A 1 100 ? -11.219 -7.812 1.146 1.00 98.69 100 MET A O 1
ATOM 793 N N . ARG A 1 101 ? -11.189 -7.891 3.394 1.00 98.56 101 ARG A N 1
ATOM 794 C CA . ARG A 1 101 ? -12.471 -7.179 3.577 1.00 98.56 101 ARG A CA 1
ATOM 795 C C . ARG A 1 101 ? -12.372 -5.729 3.102 1.00 98.56 101 ARG A C 1
ATOM 797 O O . ARG A 1 101 ? -13.240 -5.291 2.348 1.00 98.56 101 ARG A O 1
ATOM 804 N N . ILE A 1 102 ? -11.311 -5.023 3.495 1.00 98.69 102 ILE A N 1
ATOM 805 C CA . ILE A 1 102 ? -11.044 -3.628 3.107 1.00 98.69 102 ILE A CA 1
ATOM 806 C C . ILE A 1 102 ? -10.893 -3.509 1.589 1.00 98.69 102 ILE A C 1
ATOM 808 O O . ILE A 1 102 ? -11.596 -2.721 0.959 1.00 98.69 102 ILE A O 1
ATOM 812 N N . CYS A 1 103 ? -10.048 -4.342 0.980 1.00 98.69 103 CYS A N 1
ATOM 813 C CA . CYS A 1 103 ? -9.797 -4.298 -0.460 1.00 98.69 103 CYS A CA 1
ATOM 814 C C . CYS A 1 103 ? -11.078 -4.583 -1.259 1.00 98.69 103 CYS A C 1
ATOM 816 O O . CYS A 1 103 ? -11.408 -3.851 -2.189 1.00 98.69 103 CYS A O 1
ATOM 818 N N . LYS A 1 104 ? -11.862 -5.599 -0.860 1.00 98.56 104 LYS A N 1
ATOM 819 C CA . LYS A 1 104 ? -13.161 -5.897 -1.491 1.00 98.56 104 LYS A CA 1
ATOM 820 C C . LYS A 1 104 ? -14.148 -4.737 -1.362 1.00 98.56 104 LYS A C 1
ATOM 822 O O . LYS A 1 104 ? -14.885 -4.473 -2.311 1.00 98.56 104 LYS A O 1
ATOM 827 N N . HIS A 1 105 ? -14.166 -4.052 -0.218 1.00 98.50 105 HIS A N 1
ATOM 828 C CA . HIS A 1 105 ? -15.013 -2.878 -0.025 1.00 98.50 105 HIS A CA 1
ATOM 829 C C . HIS A 1 105 ? -14.647 -1.752 -0.988 1.00 98.50 105 HIS A C 1
ATOM 831 O O . HIS A 1 105 ? -15.533 -1.248 -1.673 1.00 98.50 105 HIS A O 1
ATOM 837 N N . HIS A 1 106 ? -13.363 -1.404 -1.086 1.00 98.38 106 HIS A N 1
ATOM 838 C CA . HIS A 1 106 ? -12.886 -0.344 -1.978 1.00 98.38 106 HIS A CA 1
ATOM 839 C C . HIS A 1 106 ? -13.141 -0.669 -3.451 1.00 98.38 106 HIS A C 1
ATOM 841 O O . HIS A 1 106 ? -13.687 0.163 -4.172 1.00 98.38 106 HIS A O 1
ATOM 847 N N . ILE A 1 107 ? -12.881 -1.908 -3.879 1.00 98.19 107 ILE A N 1
ATOM 848 C CA . ILE A 1 107 ? -13.234 -2.374 -5.230 1.00 98.19 107 ILE A CA 1
ATOM 849 C C . ILE A 1 107 ? -14.735 -2.175 -5.496 1.00 98.19 107 ILE A C 1
ATOM 851 O O . ILE A 1 107 ? -15.119 -1.630 -6.530 1.00 98.19 107 ILE A O 1
ATOM 855 N N . GLY A 1 108 ? -15.600 -2.576 -4.557 1.00 97.94 108 GLY A N 1
ATOM 856 C CA . GLY A 1 108 ? -17.047 -2.379 -4.671 1.00 97.94 108 GLY A CA 1
ATOM 857 C C . GLY A 1 108 ? -17.463 -0.904 -4.674 1.00 97.94 108 GLY A C 1
ATOM 858 O O . GLY A 1 108 ? -18.343 -0.520 -5.443 1.00 97.94 108 GLY A O 1
ATOM 859 N N . PHE A 1 109 ? -16.812 -0.068 -3.861 1.00 96.81 109 PHE A N 1
ATOM 860 C CA . PHE A 1 109 ? -17.044 1.376 -3.794 1.00 96.81 109 PHE A CA 1
ATOM 861 C C . PHE A 1 109 ? -16.779 2.059 -5.143 1.00 96.81 109 PHE A C 1
ATOM 863 O O . PHE A 1 109 ? -17.575 2.891 -5.572 1.00 96.81 109 PHE A O 1
ATOM 870 N N . PHE A 1 110 ? -15.729 1.644 -5.856 1.00 96.88 110 PHE A N 1
ATOM 871 C CA . PHE A 1 110 ? -15.413 2.115 -7.210 1.00 96.88 110 PHE A CA 1
ATOM 872 C C . PHE A 1 110 ? -16.148 1.344 -8.324 1.00 96.88 110 PHE A C 1
ATOM 874 O O . PHE A 1 110 ? -15.722 1.339 -9.481 1.00 96.88 110 PHE A O 1
ATOM 881 N N . GLY A 1 111 ? -17.266 0.687 -8.000 1.00 96.38 111 GLY A N 1
ATOM 882 C CA . GLY A 1 111 ? -18.129 0.023 -8.979 1.00 96.38 111 GLY A CA 1
ATOM 883 C C . GLY A 1 111 ? -17.528 -1.236 -9.611 1.00 96.38 111 GLY A C 1
ATOM 884 O O . GLY A 1 111 ? -17.971 -1.647 -10.680 1.00 96.38 111 GLY A O 1
ATOM 885 N N . GLY A 1 112 ? -16.516 -1.843 -8.985 1.00 94.94 112 GLY A N 1
ATOM 886 C CA . GLY A 1 112 ? -15.837 -3.044 -9.478 1.00 94.94 112 GLY A CA 1
ATOM 887 C C . GLY A 1 112 ? -14.724 -2.784 -10.497 1.00 94.94 112 GLY A C 1
ATOM 888 O O . GLY A 1 112 ? -14.092 -3.738 -10.943 1.00 94.94 112 GLY A O 1
ATOM 889 N N . SER A 1 113 ? -14.462 -1.525 -10.861 1.00 94.00 113 SER A N 1
ATOM 890 C CA . SER A 1 113 ? -13.313 -1.163 -11.699 1.00 94.00 113 SER A CA 1
ATOM 891 C C . SER A 1 113 ? -12.023 -1.287 -10.891 1.00 94.00 113 SER A C 1
ATOM 893 O O . SER A 1 113 ? -11.971 -0.778 -9.775 1.00 94.00 113 SER A O 1
ATOM 895 N N . ILE A 1 114 ? -10.984 -1.935 -11.426 1.00 96.88 114 ILE A N 1
ATOM 896 C CA . ILE A 1 114 ? -9.693 -2.119 -10.743 1.00 96.88 114 ILE A CA 1
ATOM 897 C C . ILE A 1 114 ? -8.567 -1.624 -11.669 1.00 96.88 114 ILE A C 1
ATOM 899 O O . ILE A 1 114 ? -8.454 -2.137 -12.782 1.00 96.88 114 ILE A O 1
ATOM 903 N N . PRO A 1 115 ? -7.746 -0.632 -11.262 1.00 96.31 115 PRO A N 1
ATOM 904 C CA . PRO A 1 115 ? -6.751 0.001 -12.133 1.00 96.31 115 PRO A CA 1
ATOM 905 C C . PRO A 1 115 ? -5.400 -0.738 -12.189 1.00 96.31 115 PRO A C 1
ATOM 907 O O . PRO A 1 115 ? -4.427 -0.202 -12.716 1.00 96.31 115 PRO A O 1
ATOM 910 N N . PHE A 1 116 ? -5.323 -1.950 -11.642 1.00 96.94 116 PHE A N 1
ATOM 911 C CA . PHE A 1 116 ? -4.110 -2.761 -11.549 1.00 96.94 116 PHE A CA 1
ATOM 912 C C . PHE A 1 116 ? -4.428 -4.252 -11.726 1.00 96.94 116 PHE A C 1
ATOM 914 O O . PHE A 1 116 ? -5.555 -4.696 -11.509 1.00 96.94 116 PHE A O 1
ATOM 921 N N . ASP A 1 117 ? -3.419 -5.028 -12.117 1.00 97.12 117 ASP A N 1
ATOM 922 C CA . ASP A 1 117 ? -3.488 -6.483 -12.323 1.00 97.12 117 ASP A CA 1
ATOM 923 C C . ASP A 1 117 ? -3.104 -7.295 -11.073 1.00 97.12 117 ASP A C 1
ATOM 925 O O . ASP A 1 117 ? -3.405 -8.483 -10.968 1.00 97.12 117 ASP A O 1
ATOM 929 N N . SER A 1 118 ? -2.442 -6.642 -10.124 1.00 98.25 118 SER A N 1
ATOM 930 C CA . SER A 1 118 ? -1.960 -7.164 -8.853 1.00 98.25 118 SER A CA 1
ATOM 931 C C . SER A 1 118 ? -1.690 -5.990 -7.911 1.00 98.25 118 SER A C 1
ATOM 933 O O . SER A 1 118 ? -1.497 -4.864 -8.373 1.00 98.25 118 SER A O 1
ATOM 935 N N . TYR A 1 119 ? -1.681 -6.225 -6.599 1.00 98.75 119 TYR A N 1
ATOM 936 C CA . TYR A 1 119 ? -1.345 -5.176 -5.633 1.00 98.75 119 TYR A CA 1
ATOM 937 C C . TYR A 1 119 ? -0.387 -5.670 -4.549 1.00 98.75 119 TYR A C 1
ATOM 939 O O . TYR A 1 119 ? -0.593 -6.739 -3.970 1.00 98.75 119 TYR A O 1
ATOM 947 N N . LEU A 1 120 ? 0.641 -4.874 -4.249 1.00 98.81 120 LEU A N 1
ATOM 948 C CA . LEU A 1 120 ? 1.664 -5.195 -3.254 1.00 98.81 120 LEU A CA 1
ATOM 949 C C . LEU A 1 120 ? 1.717 -4.161 -2.120 1.00 98.81 120 LEU A C 1
ATOM 951 O O . LEU A 1 120 ? 2.047 -2.999 -2.341 1.00 98.81 120 LEU A O 1
ATOM 955 N N . PHE A 1 121 ? 1.467 -4.600 -0.890 1.00 98.75 121 PHE A N 1
ATOM 956 C CA . PHE A 1 121 ? 1.728 -3.811 0.312 1.00 98.75 121 PHE A CA 1
ATOM 957 C C . PHE A 1 121 ? 3.137 -4.120 0.834 1.00 98.75 121 PHE A C 1
ATOM 959 O O . PHE A 1 121 ? 3.373 -5.210 1.351 1.00 98.75 121 PHE A O 1
ATOM 966 N N . LEU A 1 122 ? 4.063 -3.171 0.711 1.00 98.50 122 LEU A N 1
ATOM 967 C CA . LEU A 1 122 ? 5.411 -3.265 1.276 1.00 98.50 122 LEU A CA 1
ATOM 968 C C . LEU A 1 122 ? 5.394 -2.663 2.678 1.00 98.50 122 LEU A C 1
ATOM 970 O O . LEU A 1 122 ? 5.167 -1.463 2.800 1.00 98.50 122 LEU A O 1
ATOM 974 N N . THR A 1 123 ? 5.590 -3.454 3.733 1.00 98.38 123 THR A N 1
ATOM 975 C CA . THR A 1 123 ? 5.463 -2.971 5.119 1.00 98.38 123 THR A CA 1
ATOM 976 C C . THR A 1 123 ? 6.767 -3.107 5.889 1.00 98.38 123 THR A C 1
ATOM 978 O O . THR A 1 123 ? 7.255 -4.209 6.114 1.00 98.38 123 THR A O 1
ATOM 981 N N . LEU A 1 124 ? 7.284 -1.991 6.397 1.00 97.69 124 LEU A N 1
ATOM 982 C CA . LEU A 1 124 ? 8.403 -1.968 7.332 1.00 97.69 124 LEU A CA 1
ATOM 983 C C . LEU A 1 124 ? 7.901 -1.806 8.775 1.00 97.69 124 LEU A C 1
ATOM 985 O O . LEU A 1 124 ? 7.391 -0.750 9.157 1.00 97.69 124 LEU A O 1
ATOM 989 N N . ALA A 1 125 ? 8.100 -2.834 9.600 1.00 97.19 125 ALA A N 1
ATOM 990 C CA . ALA A 1 125 ? 7.732 -2.834 11.011 1.00 97.19 125 ALA A CA 1
ATOM 991 C C . ALA A 1 125 ? 8.874 -2.289 11.891 1.00 97.19 125 ALA A C 1
ATOM 993 O O . ALA A 1 125 ? 9.876 -2.967 12.155 1.00 97.19 125 ALA A O 1
ATOM 994 N N . THR A 1 126 ? 8.720 -1.065 12.404 1.00 95.94 126 THR A N 1
ATOM 995 C CA . THR A 1 126 ? 9.703 -0.417 13.292 1.00 95.94 126 THR A CA 1
ATOM 996 C C . THR A 1 126 ? 9.194 -0.285 14.727 1.00 95.94 126 THR A C 1
ATOM 998 O O . THR A 1 126 ? 8.139 -0.795 15.097 1.00 95.94 126 THR A O 1
ATOM 1001 N N . SER A 1 127 ? 9.960 0.365 15.603 1.00 92.31 127 SER A N 1
ATOM 1002 C CA . SER A 1 127 ? 9.549 0.558 16.996 1.00 92.31 127 SER A CA 1
ATOM 1003 C C . SER A 1 127 ? 8.481 1.643 17.174 1.00 92.31 127 SER A C 1
ATOM 1005 O O . SER A 1 127 ? 7.711 1.569 18.134 1.00 92.31 127 SER A O 1
ATOM 1007 N N . LYS A 1 128 ? 8.433 2.660 16.300 1.00 91.06 128 LYS A N 1
ATOM 1008 C CA . LYS A 1 128 ? 7.608 3.862 16.531 1.00 91.06 128 LYS A CA 1
ATOM 1009 C C . LYS A 1 128 ? 7.188 4.658 15.292 1.00 91.06 128 LYS A C 1
ATOM 1011 O O . LYS A 1 128 ? 6.447 5.626 15.455 1.00 91.06 128 LYS A O 1
ATOM 1016 N N . ASP A 1 129 ? 7.707 4.341 14.112 1.00 92.81 129 ASP A N 1
ATOM 1017 C CA . ASP A 1 129 ? 7.490 5.176 12.930 1.00 92.81 129 ASP A CA 1
ATOM 1018 C C . ASP A 1 129 ? 6.127 4.886 12.296 1.00 92.81 129 ASP A C 1
ATOM 1020 O O . ASP A 1 129 ? 5.549 3.819 12.497 1.00 92.81 129 ASP A O 1
ATOM 1024 N N . TYR A 1 130 ? 5.601 5.862 11.558 1.00 93.69 130 TYR A N 1
ATOM 1025 C CA . TYR A 1 130 ? 4.303 5.763 10.901 1.00 93.69 130 TYR A CA 1
ATOM 1026 C C . TYR A 1 130 ? 4.287 6.588 9.616 1.00 93.69 130 TYR A C 1
ATOM 1028 O O . TYR A 1 130 ? 4.692 7.754 9.631 1.00 93.69 130 TYR A O 1
ATOM 1036 N N . GLY A 1 131 ? 3.778 6.012 8.533 1.00 94.62 131 GLY A N 1
ATOM 1037 C CA . GLY A 1 131 ? 3.607 6.700 7.260 1.00 94.62 131 GLY A CA 1
ATOM 1038 C C . GLY A 1 131 ? 3.317 5.741 6.114 1.00 94.62 131 GLY A C 1
ATOM 1039 O O . GLY A 1 131 ? 3.607 4.549 6.199 1.00 94.62 131 GLY A O 1
ATOM 1040 N N . GLY A 1 132 ? 2.758 6.286 5.044 1.00 96.00 132 GLY A N 1
ATOM 1041 C CA . GLY A 1 132 ? 2.485 5.573 3.809 1.00 96.00 132 GLY A CA 1
ATOM 1042 C C . GLY A 1 132 ? 2.930 6.393 2.605 1.00 96.00 132 GLY A C 1
ATOM 1043 O O . GLY A 1 132 ? 3.161 7.603 2.709 1.00 96.00 132 GLY A O 1
ATOM 1044 N N . LEU A 1 133 ? 3.135 5.702 1.491 1.00 95.88 133 LEU A N 1
ATOM 1045 C CA . LEU A 1 133 ? 3.281 6.306 0.179 1.00 95.88 133 LEU A CA 1
ATOM 1046 C C . LEU A 1 133 ? 2.597 5.420 -0.857 1.00 95.88 133 LEU A C 1
ATOM 1048 O O . LEU A 1 133 ? 2.865 4.214 -0.946 1.00 95.88 133 LEU A O 1
ATOM 1052 N N . GLU A 1 134 ? 1.756 6.052 -1.656 1.00 95.81 134 GLU A N 1
ATOM 1053 C CA . GLU A 1 134 ? 0.857 5.433 -2.603 1.00 95.81 134 GLU A CA 1
ATOM 1054 C C . GLU A 1 134 ? 1.459 5.305 -4.008 1.00 95.81 134 GLU A C 1
ATOM 1056 O O . GLU A 1 134 ? 2.032 6.237 -4.584 1.00 95.81 134 GLU A O 1
ATOM 1061 N N . HIS A 1 135 ? 1.275 4.134 -4.614 1.00 96.44 135 HIS A N 1
ATOM 1062 C CA . HIS A 1 135 ? 1.695 3.837 -5.980 1.00 96.44 135 HIS A CA 1
ATOM 1063 C C . HIS A 1 135 ? 0.561 3.174 -6.764 1.00 96.44 135 HIS A C 1
ATOM 1065 O O . HIS A 1 135 ? -0.426 2.715 -6.193 1.00 96.44 135 HIS A O 1
ATOM 1071 N N . LYS A 1 136 ? 0.666 3.113 -8.098 1.00 95.25 136 LYS A N 1
ATOM 1072 C CA . LYS A 1 136 ? -0.424 2.584 -8.947 1.00 95.25 136 LYS A CA 1
ATOM 1073 C C . LYS A 1 136 ? -0.844 1.153 -8.595 1.00 95.25 136 LYS A C 1
ATOM 1075 O O . LYS A 1 136 ? -2.023 0.829 -8.681 1.00 95.25 136 LYS A O 1
ATOM 1080 N N . LYS A 1 137 ? 0.126 0.302 -8.249 1.00 97.00 137 LYS A N 1
ATOM 1081 C CA . LYS A 1 137 ? -0.071 -1.131 -7.956 1.00 97.00 137 LYS A CA 1
ATOM 1082 C C . LYS A 1 137 ? 0.662 -1.599 -6.695 1.00 97.00 137 LYS A C 1
ATOM 1084 O O . LYS A 1 137 ? 0.962 -2.781 -6.531 1.00 97.00 137 LYS A O 1
ATOM 1089 N N . SER A 1 138 ? 1.000 -0.664 -5.812 1.00 98.44 138 SER A N 1
ATOM 1090 C CA . SER A 1 138 ? 1.638 -0.968 -4.533 1.00 98.44 138 SER A CA 1
ATOM 1091 C C . SER A 1 138 ? 1.532 0.194 -3.553 1.00 98.44 138 SER A C 1
ATOM 1093 O O . SER A 1 138 ? 1.187 1.307 -3.931 1.00 98.44 138 SER A O 1
ATOM 1095 N N . SER A 1 139 ? 1.898 -0.041 -2.301 1.00 98.25 139 SER A N 1
ATOM 1096 C CA . SER A 1 139 ? 2.110 1.018 -1.312 1.00 98.25 139 SER A CA 1
ATOM 1097 C C . SER A 1 139 ? 3.316 0.695 -0.445 1.00 98.25 139 SER A C 1
ATOM 1099 O O . SER A 1 139 ? 3.509 -0.467 -0.085 1.00 98.25 139 SER A O 1
ATOM 1101 N N . SER A 1 140 ? 4.088 1.718 -0.084 1.00 97.75 140 SER A N 1
ATOM 1102 C CA . SER A 1 140 ? 5.171 1.606 0.898 1.00 97.75 140 SER A CA 1
ATOM 1103 C C . SER A 1 140 ? 4.667 2.072 2.255 1.00 97.75 140 SER A C 1
ATOM 1105 O O . SER A 1 140 ? 4.310 3.234 2.407 1.00 97.75 140 SER A O 1
ATOM 1107 N N . LEU A 1 141 ? 4.635 1.179 3.235 1.00 98.25 141 LEU A N 1
ATOM 1108 C CA . LEU A 1 141 ? 4.095 1.405 4.569 1.00 98.25 141 LEU A CA 1
ATOM 1109 C C . LEU A 1 141 ? 5.214 1.315 5.603 1.00 98.25 141 LEU A C 1
ATOM 1111 O O . LEU A 1 141 ? 6.064 0.427 5.549 1.00 98.25 141 LEU A O 1
ATOM 1115 N N . ILE A 1 142 ? 5.179 2.197 6.592 1.00 97.56 142 ILE A N 1
ATOM 1116 C CA . ILE A 1 142 ? 5.962 2.073 7.816 1.00 97.56 142 ILE A CA 1
ATOM 1117 C C . ILE A 1 142 ? 5.007 2.157 9.002 1.00 97.56 142 ILE A C 1
ATOM 1119 O O . ILE A 1 142 ? 4.156 3.047 9.059 1.00 97.56 142 ILE A O 1
ATOM 1123 N N . CYS A 1 143 ? 5.120 1.213 9.931 1.00 97.50 143 CYS A N 1
ATOM 1124 C CA . CYS A 1 143 ? 4.262 1.148 11.111 1.00 97.50 143 CYS A CA 1
ATOM 1125 C C . CYS A 1 143 ? 5.042 0.685 12.339 1.00 97.50 143 CYS A C 1
ATOM 1127 O O . CYS A 1 143 ? 6.075 0.013 12.236 1.00 97.50 143 CYS A O 1
ATOM 1129 N N . ALA A 1 144 ? 4.520 0.993 13.525 1.00 97.25 144 ALA A N 1
ATOM 1130 C CA . ALA A 1 144 ? 5.085 0.444 14.746 1.00 97.25 144 ALA A CA 1
ATOM 1131 C C . ALA A 1 144 ? 4.667 -1.028 14.893 1.00 97.25 144 ALA A C 1
ATOM 1133 O O . ALA A 1 144 ? 3.519 -1.378 14.646 1.00 97.25 144 ALA A O 1
ATOM 1134 N N . ARG A 1 145 ? 5.556 -1.903 15.375 1.00 96.19 145 ARG A N 1
ATOM 1135 C CA . ARG A 1 145 ? 5.269 -3.343 15.567 1.00 96.19 145 ARG A CA 1
ATOM 1136 C C . ARG A 1 145 ? 4.006 -3.611 16.388 1.00 96.19 145 ARG A C 1
ATOM 1138 O O . ARG A 1 145 ? 3.280 -4.550 16.101 1.00 96.19 145 ARG A O 1
ATOM 1145 N N . LYS A 1 146 ? 3.729 -2.761 17.381 1.00 95.75 146 LYS A N 1
ATOM 1146 C CA . LYS A 1 146 ? 2.523 -2.832 18.228 1.00 95.75 146 LYS A CA 1
ATOM 1147 C C . LYS A 1 146 ? 1.210 -2.539 17.486 1.00 95.75 146 LYS A C 1
ATOM 1149 O O . LYS A 1 146 ? 0.143 -2.758 18.045 1.00 95.75 146 LYS A O 1
ATOM 1154 N N . GLU A 1 147 ? 1.292 -1.975 16.283 1.00 97.50 147 GLU A N 1
ATOM 1155 C CA . GLU A 1 147 ? 0.153 -1.708 15.399 1.00 97.50 147 GLU A CA 1
ATOM 1156 C C . GLU A 1 147 ? -0.173 -2.916 14.515 1.00 97.50 147 GLU A C 1
ATOM 1158 O O . GLU A 1 147 ? -1.232 -2.954 13.900 1.00 97.50 147 GLU A O 1
ATOM 1163 N N . LEU A 1 148 ? 0.688 -3.934 14.476 1.00 97.75 148 LEU A N 1
ATOM 1164 C CA . LEU A 1 148 ? 0.374 -5.201 13.829 1.00 97.75 148 LEU A CA 1
ATOM 1165 C C . LEU A 1 148 ? -0.414 -6.096 14.803 1.00 97.75 148 LEU A C 1
ATOM 1167 O O . LEU A 1 148 ? -0.127 -6.100 16.003 1.00 97.75 148 LEU A O 1
ATOM 1171 N N . PRO A 1 149 ? -1.409 -6.860 14.320 1.00 97.44 149 PRO A N 1
ATOM 1172 C CA . PRO A 1 149 ? -2.206 -7.730 15.178 1.00 97.44 149 PRO A CA 1
ATOM 1173 C C . PRO A 1 149 ? -1.345 -8.879 15.708 1.00 97.44 149 PRO A C 1
ATOM 1175 O O . PRO A 1 149 ? -0.526 -9.406 14.967 1.00 97.44 149 PRO A O 1
ATOM 1178 N N . ALA A 1 150 ? -1.546 -9.301 16.955 1.00 94.81 150 ALA A N 1
ATOM 1179 C CA . ALA A 1 150 ? -0.843 -10.436 17.561 1.00 94.81 150 ALA A CA 1
ATOM 1180 C C . ALA A 1 150 ? -1.827 -11.567 17.897 1.00 94.81 150 ALA A C 1
ATOM 1182 O O . ALA A 1 150 ? -2.983 -11.291 18.211 1.00 94.81 150 ALA A O 1
ATOM 1183 N N . LEU A 1 151 ? -1.357 -12.821 17.892 1.00 92.00 151 LEU A N 1
ATOM 1184 C CA . LEU A 1 151 ? -2.192 -14.022 18.097 1.00 92.00 151 LEU A CA 1
ATOM 1185 C C . LEU A 1 151 ? -2.998 -14.004 19.409 1.00 92.00 151 LEU A C 1
ATOM 1187 O O . LEU A 1 151 ? -4.121 -14.495 19.468 1.00 92.00 151 LEU A O 1
ATOM 1191 N N . GLU A 1 152 ? -2.432 -13.432 20.471 1.00 89.06 152 GLU A N 1
ATOM 1192 C CA . GLU A 1 152 ? -3.071 -13.372 21.794 1.00 89.06 152 GLU A CA 1
ATOM 1193 C C . GLU A 1 152 ? -4.122 -12.255 21.905 1.00 89.06 152 GLU A C 1
ATOM 1195 O O . GLU A 1 152 ? -4.884 -12.200 22.870 1.00 89.06 152 GLU A O 1
ATOM 1200 N N . GLN A 1 153 ? -4.189 -11.361 20.917 1.00 88.25 153 GLN A N 1
ATOM 1201 C CA . GLN A 1 153 ? -5.062 -10.198 20.921 1.00 88.25 153 GLN A CA 1
ATOM 1202 C C . GLN A 1 153 ? -6.158 -10.388 19.878 1.00 88.25 153 GLN A C 1
ATOM 1204 O O . GLN A 1 153 ? -5.970 -10.061 18.713 1.00 88.25 153 GLN A O 1
ATOM 1209 N N . GLN A 1 154 ? -7.311 -10.915 20.292 1.00 85.06 154 GLN A N 1
ATOM 1210 C CA . GLN A 1 154 ? -8.433 -11.183 19.379 1.00 85.06 154 GLN A CA 1
ATOM 1211 C C . GLN A 1 154 ? -9.240 -9.924 19.044 1.00 85.06 154 GLN A C 1
ATOM 1213 O O . GLN A 1 154 ? -9.671 -9.737 17.908 1.00 85.06 154 GLN A O 1
ATOM 1218 N N . GLU A 1 155 ? -9.396 -9.022 20.013 1.00 91.06 155 GLU A N 1
ATOM 1219 C CA . GLU A 1 155 ? -10.134 -7.775 19.824 1.00 91.06 155 GLU A CA 1
ATOM 1220 C C . GLU A 1 155 ? -9.365 -6.781 18.948 1.00 91.06 155 GLU A C 1
ATOM 1222 O O . GLU A 1 155 ? -8.137 -6.837 18.802 1.00 91.06 155 GLU A O 1
ATOM 1227 N N . ILE A 1 156 ? -10.091 -5.872 18.299 1.00 95.62 156 ILE A N 1
ATOM 1228 C CA . ILE A 1 156 ? -9.479 -4.756 17.575 1.00 95.62 156 ILE A CA 1
ATOM 1229 C C . ILE A 1 156 ? -9.036 -3.670 18.559 1.00 95.62 156 ILE A C 1
ATOM 1231 O O . ILE A 1 156 ? -9.795 -3.253 19.432 1.00 95.62 156 ILE A O 1
ATOM 1235 N N . THR A 1 157 ? -7.793 -3.210 18.422 1.00 96.38 157 THR A N 1
ATOM 1236 C CA . THR A 1 157 ? -7.220 -2.154 19.265 1.00 96.38 157 THR A CA 1
ATOM 1237 C C . THR A 1 157 ? -7.046 -0.855 18.492 1.00 96.38 157 THR A C 1
ATOM 1239 O O . THR A 1 157 ? -7.032 -0.880 17.258 1.00 96.38 157 THR A O 1
ATOM 1242 N N . PRO A 1 158 ? -6.885 0.292 19.177 1.00 95.88 158 PRO A N 1
ATOM 1243 C CA . PRO A 1 158 ? -6.575 1.556 18.514 1.00 95.88 158 PRO A CA 1
ATOM 1244 C C . PRO A 1 158 ? -5.310 1.484 17.647 1.00 95.88 158 PRO A C 1
ATOM 1246 O O . PRO A 1 158 ? -5.293 2.025 16.545 1.00 95.88 158 PRO A O 1
ATOM 1249 N N . GLU A 1 159 ? -4.274 0.780 18.107 1.00 96.75 159 GLU A N 1
ATOM 1250 C CA . GLU A 1 159 ? -3.028 0.575 17.366 1.00 96.75 159 GLU A CA 1
ATOM 1251 C C . GLU A 1 159 ? -3.261 -0.219 16.078 1.00 96.75 159 GLU A C 1
ATOM 1253 O O . GLU A 1 159 ? -2.848 0.222 15.008 1.00 96.75 159 GLU A O 1
ATOM 1258 N N . TYR A 1 160 ? -3.975 -1.346 16.151 1.00 98.00 160 TYR A N 1
ATOM 1259 C CA . TYR A 1 160 ? -4.261 -2.140 14.955 1.00 98.00 160 TYR A CA 1
ATOM 1260 C C . TYR A 1 160 ? -5.222 -1.429 13.998 1.00 98.00 160 TYR A C 1
ATOM 1262 O O . TYR A 1 160 ? -5.026 -1.436 12.783 1.00 98.00 160 TYR A O 1
ATOM 1270 N N . THR A 1 161 ? -6.212 -0.723 14.547 1.00 98.00 161 THR A N 1
ATOM 1271 C CA . THR A 1 161 ? -7.121 0.125 13.766 1.00 98.00 161 THR A CA 1
ATOM 1272 C C . THR A 1 161 ? -6.348 1.150 12.949 1.00 98.00 161 THR A C 1
ATOM 1274 O O . THR A 1 161 ? -6.641 1.348 11.774 1.00 98.00 161 THR A O 1
ATOM 1277 N N . ARG A 1 162 ? -5.328 1.771 13.550 1.00 97.38 162 ARG A N 1
ATOM 1278 C CA . ARG A 1 162 ? -4.479 2.750 12.877 1.00 97.38 162 ARG A CA 1
ATOM 1279 C C . ARG A 1 162 ? -3.713 2.141 11.699 1.00 97.38 162 ARG A C 1
ATOM 1281 O O . ARG A 1 162 ? -3.648 2.770 10.648 1.00 97.38 162 ARG A O 1
ATOM 1288 N N . PHE A 1 163 ? -3.180 0.926 11.833 1.00 98.56 163 PHE A N 1
ATOM 1289 C CA . PHE A 1 163 ? -2.514 0.243 10.718 1.00 98.56 163 PHE A CA 1
ATOM 1290 C C . PHE A 1 163 ? -3.488 -0.153 9.599 1.00 98.56 163 PHE A C 1
ATOM 1292 O O . PHE A 1 163 ? -3.189 0.046 8.421 1.00 98.56 163 PHE A O 1
ATOM 1299 N N . LEU A 1 164 ? -4.678 -0.656 9.940 1.00 98.69 164 LEU A N 1
ATOM 1300 C CA . LEU A 1 164 ? -5.705 -0.958 8.939 1.00 98.69 164 LEU A CA 1
ATOM 1301 C C . LEU A 1 164 ? -6.202 0.300 8.221 1.00 98.69 164 LEU A C 1
ATOM 1303 O O . LEU A 1 164 ? -6.424 0.254 7.012 1.00 98.69 164 LEU A O 1
ATOM 1307 N N . ALA A 1 165 ? -6.347 1.418 8.938 1.00 98.25 165 ALA A N 1
ATOM 1308 C CA . ALA A 1 165 ? -6.694 2.705 8.347 1.00 98.25 165 ALA A CA 1
ATOM 1309 C C . ALA A 1 165 ? -5.592 3.166 7.384 1.00 98.25 165 ALA A C 1
ATOM 1311 O O . ALA A 1 165 ? -5.908 3.540 6.263 1.00 98.25 165 ALA A O 1
ATOM 1312 N N . LEU A 1 166 ? -4.312 3.027 7.750 1.00 98.62 166 LEU A N 1
ATOM 1313 C CA . LEU A 1 166 ? -3.195 3.297 6.841 1.00 98.62 166 LEU A CA 1
ATOM 1314 C C . LEU A 1 166 ? -3.272 2.442 5.566 1.00 98.62 166 LEU A C 1
ATOM 1316 O O . LEU A 1 166 ? -3.218 2.971 4.464 1.00 98.62 166 LEU A O 1
ATOM 1320 N N . CYS A 1 167 ? -3.468 1.127 5.691 1.00 98.75 167 CYS A N 1
ATOM 1321 C CA . CYS A 1 167 ? -3.610 0.251 4.523 1.00 98.75 167 CYS A CA 1
ATOM 1322 C C . CYS A 1 167 ? -4.815 0.648 3.652 1.00 98.75 167 CYS A C 1
ATOM 1324 O O . CYS A 1 167 ? -4.726 0.651 2.427 1.00 98.75 167 CYS A O 1
ATOM 1326 N N . SER A 1 168 ? -5.939 0.991 4.289 1.00 98.69 168 SER A N 1
ATOM 1327 C CA . SER A 1 168 ? -7.159 1.473 3.634 1.00 98.69 168 SER A CA 1
ATOM 1328 C C . SER A 1 168 ? -6.910 2.776 2.866 1.00 98.69 168 SER A C 1
ATOM 1330 O O . SER A 1 168 ? -7.359 2.897 1.727 1.00 98.69 168 SER A O 1
ATOM 1332 N N . HIS A 1 169 ? -6.162 3.705 3.464 1.00 98.50 169 HIS A N 1
ATOM 1333 C CA . HIS A 1 169 ? -5.781 5.000 2.905 1.00 98.50 169 HIS A CA 1
ATOM 1334 C C . HIS A 1 169 ? -4.953 4.834 1.627 1.00 98.50 169 HIS A C 1
ATOM 1336 O O . HIS A 1 169 ? -5.373 5.249 0.546 1.00 98.50 169 HIS A O 1
ATOM 1342 N N . GLU A 1 170 ? -3.822 4.133 1.728 1.00 98.38 170 GLU A N 1
ATOM 1343 C CA . GLU A 1 170 ? -2.909 3.955 0.597 1.00 98.38 170 GLU A CA 1
ATOM 1344 C C . GLU A 1 170 ? -3.536 3.125 -0.532 1.00 98.38 170 GLU A C 1
ATOM 1346 O O . GLU A 1 170 ? -3.302 3.387 -1.710 1.00 98.38 170 GLU A O 1
ATOM 1351 N N . TYR A 1 171 ? -4.384 2.145 -0.204 1.00 98.50 171 TYR A N 1
ATOM 1352 C CA . TYR A 1 171 ? -5.078 1.351 -1.220 1.00 98.50 171 TYR A CA 1
ATOM 1353 C C . TYR A 1 171 ? -6.145 2.161 -1.967 1.00 98.50 171 TYR A C 1
ATOM 1355 O O . TYR A 1 171 ? -6.285 2.034 -3.184 1.00 98.50 171 TYR A O 1
ATOM 1363 N N . PHE A 1 172 ? -6.887 3.030 -1.271 1.00 98.06 172 PHE A N 1
ATOM 1364 C CA . PHE A 1 172 ? -7.875 3.912 -1.899 1.00 98.06 172 PHE A CA 1
ATOM 1365 C C . PHE A 1 172 ? -7.221 4.847 -2.928 1.00 98.06 172 PHE A C 1
ATOM 1367 O O . PHE A 1 172 ? -7.787 5.108 -3.997 1.00 98.06 172 PHE A O 1
ATOM 1374 N N . HIS A 1 173 ? -5.989 5.279 -2.657 1.00 97.31 173 HIS A N 1
ATOM 1375 C CA . HIS A 1 173 ? -5.222 6.129 -3.556 1.00 97.31 173 HIS A CA 1
ATOM 1376 C C . HIS A 1 173 ? -4.908 5.513 -4.927 1.00 97.31 173 HIS A C 1
ATOM 1378 O O . HIS A 1 173 ? -4.758 6.250 -5.910 1.00 97.31 173 HIS A O 1
ATOM 1384 N N . ALA A 1 174 ? -4.900 4.181 -5.045 1.00 96.94 174 ALA A N 1
ATOM 1385 C CA . ALA A 1 174 ? -4.737 3.504 -6.332 1.00 96.94 174 ALA A CA 1
ATOM 1386 C C . ALA A 1 174 ? -5.793 3.965 -7.358 1.00 96.94 174 ALA A C 1
ATOM 1388 O O . ALA A 1 174 ? -5.485 4.211 -8.529 1.00 96.94 174 ALA A O 1
ATOM 1389 N N . TRP A 1 175 ? -7.030 4.188 -6.905 1.00 97.19 175 TRP A N 1
ATOM 1390 C CA . TRP A 1 175 ? -8.060 4.866 -7.691 1.00 97.19 175 TRP A CA 1
ATOM 1391 C C . TRP A 1 175 ? -7.934 6.383 -7.587 1.00 97.19 175 TRP A C 1
ATOM 1393 O O . TRP A 1 175 ? -7.985 7.076 -8.603 1.00 97.19 175 TRP A O 1
ATOM 1403 N N . TRP A 1 176 ? -7.780 6.896 -6.368 1.00 94.94 176 TRP A N 1
ATOM 1404 C CA . TRP A 1 176 ? -7.933 8.308 -6.035 1.00 94.94 176 TRP A CA 1
ATOM 1405 C C . TRP A 1 176 ? -6.588 8.997 -5.777 1.00 94.94 176 TRP A C 1
ATOM 1407 O O . TRP A 1 176 ? -6.165 9.092 -4.637 1.00 94.94 176 TRP A O 1
ATOM 1417 N N . ILE A 1 177 ? -5.948 9.495 -6.839 1.00 92.31 177 ILE A N 1
ATOM 1418 C CA . ILE A 1 177 ? -4.669 10.239 -6.974 1.00 92.31 177 ILE A CA 1
ATOM 1419 C C . ILE A 1 177 ? -3.737 9.552 -7.980 1.00 92.31 177 ILE A C 1
ATOM 1421 O O . ILE A 1 177 ? -3.095 10.218 -8.798 1.00 92.31 177 ILE A O 1
ATOM 1425 N N . LYS A 1 178 ? -3.693 8.211 -7.999 1.00 93.12 178 LYS A N 1
ATOM 1426 C CA . LYS A 1 178 ? -2.862 7.468 -8.963 1.00 93.12 178 LYS A CA 1
ATOM 1427 C C . LYS A 1 178 ? -3.541 7.299 -10.314 1.00 93.12 178 LYS A C 1
ATOM 1429 O O . LYS A 1 178 ? -2.865 7.455 -11.337 1.00 93.12 178 LYS A O 1
ATOM 1434 N N . THR A 1 179 ? -4.856 7.075 -10.314 1.00 92.19 179 THR A N 1
ATOM 1435 C CA . THR A 1 179 ? -5.671 6.934 -11.531 1.00 92.19 179 THR A CA 1
ATOM 1436 C C . THR A 1 179 ? -6.474 8.205 -11.810 1.00 92.19 179 THR A C 1
ATOM 1438 O O . THR A 1 179 ? -6.166 8.933 -12.750 1.00 92.19 179 THR A O 1
ATOM 1441 N N . ILE A 1 180 ? -7.460 8.523 -10.967 1.00 92.62 180 ILE A N 1
ATOM 1442 C CA . ILE A 1 180 ? -8.198 9.791 -10.993 1.00 92.62 180 ILE A CA 1
ATOM 1443 C C . ILE A 1 180 ? -7.342 10.823 -10.269 1.00 92.62 180 ILE A C 1
ATOM 1445 O O . ILE A 1 180 ? -7.023 10.627 -9.102 1.00 92.62 180 ILE A O 1
ATOM 1449 N N . LYS A 1 181 ? -6.958 11.913 -10.933 1.00 90.56 181 LYS A N 1
ATOM 1450 C CA . LYS A 1 181 ? -6.050 12.918 -10.362 1.00 90.56 181 LYS A CA 1
ATOM 1451 C C . LYS A 1 181 ? -6.324 14.315 -10.920 1.00 90.56 181 LYS A C 1
ATOM 1453 O O . LYS A 1 181 ? -6.974 14.422 -11.964 1.00 90.56 181 LYS A O 1
ATOM 1458 N N . PRO A 1 182 ? -5.824 15.386 -10.276 1.00 86.69 182 PRO A N 1
ATOM 1459 C CA . PRO A 1 182 ? -5.903 16.731 -10.832 1.00 86.69 182 PRO A CA 1
ATOM 1460 C C . PRO A 1 182 ? -5.297 16.791 -12.236 1.00 86.69 182 PRO A C 1
ATOM 1462 O O . PRO A 1 182 ? -4.284 16.147 -12.507 1.00 86.69 182 PRO A O 1
ATOM 1465 N N . ALA A 1 183 ? -5.847 17.632 -13.114 1.00 86.25 183 ALA A N 1
ATOM 1466 C CA . ALA A 1 183 ? -5.259 17.863 -14.436 1.00 86.25 183 ALA A CA 1
ATOM 1467 C C . ALA A 1 183 ? -3.770 18.254 -14.338 1.00 86.25 183 ALA A C 1
ATOM 1469 O O . ALA A 1 183 ? -2.951 17.708 -15.069 1.00 86.25 183 ALA A O 1
ATOM 1470 N N . SER A 1 184 ? -3.406 19.080 -13.348 1.00 82.06 184 SER A N 1
ATOM 1471 C CA . SER A 1 184 ? -2.023 19.507 -13.093 1.00 82.06 184 SER A CA 1
ATOM 1472 C C . SER A 1 184 ? -1.053 18.373 -12.749 1.00 82.06 184 SER A C 1
ATOM 1474 O O . SER A 1 184 ? 0.149 18.558 -12.863 1.00 82.06 184 SER A O 1
ATOM 1476 N N . PHE A 1 185 ? -1.539 17.199 -12.336 1.00 82.62 185 PHE A N 1
ATOM 1477 C CA . PHE A 1 185 ? -0.687 16.062 -11.970 1.00 82.62 185 PHE A CA 1
ATOM 1478 C C . PHE A 1 185 ? -0.384 15.132 -13.156 1.00 82.62 185 PHE A C 1
ATOM 1480 O O . PHE A 1 185 ? 0.271 14.105 -12.982 1.00 82.62 185 PHE A O 1
ATOM 1487 N N . HIS A 1 186 ? -0.864 15.462 -14.359 1.00 81.12 186 HIS A N 1
ATOM 1488 C CA . HIS A 1 186 ? -0.505 14.737 -15.581 1.00 81.12 186 HIS A CA 1
ATOM 1489 C C . HIS A 1 186 ? 0.836 15.208 -16.165 1.00 81.12 186 HIS A C 1
ATOM 1491 O O . HIS A 1 186 ? 1.495 14.434 -16.850 1.00 81.12 186 HIS A O 1
ATOM 1497 N N . GLU A 1 187 ? 1.257 16.435 -15.849 1.00 76.94 187 GLU A N 1
ATOM 1498 C CA . GLU A 1 187 ? 2.493 17.065 -16.333 1.00 76.94 187 GLU A CA 1
ATOM 1499 C C . GLU A 1 187 ? 3.346 17.540 -15.146 1.00 76.94 187 GLU A C 1
ATOM 1501 O O . GLU A 1 187 ? 3.662 18.719 -15.015 1.00 76.94 187 GLU A O 1
ATOM 1506 N N . LEU A 1 188 ? 3.667 16.624 -14.227 1.00 78.94 188 LEU A N 1
ATOM 1507 C CA . LEU A 1 188 ? 4.474 16.958 -13.051 1.00 78.94 188 LEU A CA 1
ATOM 1508 C C . LEU A 1 188 ? 5.912 17.298 -13.455 1.00 78.94 188 LEU A C 1
ATOM 1510 O O . LEU A 1 188 ? 6.620 16.459 -14.016 1.00 78.94 188 LEU A O 1
ATOM 1514 N N . ASP A 1 189 ? 6.362 18.496 -13.089 1.00 81.81 189 ASP A N 1
ATOM 1515 C CA . ASP A 1 189 ? 7.775 18.858 -13.146 1.00 81.81 189 ASP A CA 1
ATOM 1516 C C . ASP A 1 189 ? 8.452 18.428 -11.843 1.00 81.81 189 ASP A C 1
ATOM 1518 O O . ASP A 1 189 ? 8.319 19.074 -10.806 1.00 81.81 189 ASP A O 1
ATOM 1522 N N . MET A 1 190 ? 9.191 17.321 -11.889 1.00 82.56 190 MET A N 1
ATOM 1523 C CA . MET A 1 190 ? 9.869 16.762 -10.715 1.00 82.56 190 MET A CA 1
ATOM 1524 C C . MET A 1 190 ? 11.063 17.605 -10.232 1.00 82.56 190 MET A C 1
ATOM 1526 O O . MET A 1 190 ? 11.665 17.267 -9.213 1.00 82.56 190 MET A O 1
ATOM 1530 N N . SER A 1 191 ? 11.425 18.681 -10.941 1.00 82.81 191 SER A N 1
ATOM 1531 C CA . SER A 1 191 ? 12.512 19.587 -10.557 1.00 82.81 191 SER A CA 1
ATOM 1532 C C . SER A 1 191 ? 12.071 20.745 -9.654 1.00 82.81 191 SER A C 1
ATOM 1534 O O . SER A 1 191 ? 12.929 21.422 -9.082 1.00 82.81 191 SER A O 1
ATOM 1536 N N . CYS A 1 192 ? 10.763 20.971 -9.487 1.00 83.44 192 CYS A N 1
ATOM 1537 C CA . CYS A 1 192 ? 10.228 22.075 -8.690 1.00 83.44 192 CYS A CA 1
ATOM 1538 C C . CYS A 1 192 ? 8.937 21.714 -7.929 1.00 83.44 192 CYS A C 1
ATOM 1540 O O . CYS A 1 192 ? 8.388 20.616 -8.048 1.00 83.44 192 CYS A O 1
ATOM 1542 N N . GLU A 1 193 ? 8.445 22.634 -7.091 1.00 81.38 193 GLU A N 1
ATOM 1543 C CA . GLU A 1 193 ? 7.160 22.456 -6.419 1.00 81.38 193 GLU A CA 1
ATOM 1544 C C . GLU A 1 193 ? 5.989 22.504 -7.408 1.00 81.38 193 GLU A C 1
ATOM 1546 O O . GLU A 1 193 ? 5.808 23.461 -8.160 1.00 81.38 193 GLU A O 1
ATOM 1551 N N . ASN A 1 194 ? 5.117 21.499 -7.324 1.00 81.69 194 ASN A N 1
ATOM 1552 C CA . ASN A 1 194 ? 3.891 21.439 -8.109 1.00 81.69 194 ASN A CA 1
ATOM 1553 C C . ASN A 1 194 ? 2.709 21.878 -7.242 1.00 81.69 194 ASN A C 1
ATOM 1555 O O . ASN A 1 194 ? 2.297 21.189 -6.304 1.00 81.69 194 ASN A O 1
ATOM 1559 N N . TYR A 1 195 ? 2.149 23.043 -7.555 1.00 81.88 195 TYR A N 1
ATOM 1560 C CA . TYR A 1 195 ? 1.045 23.614 -6.793 1.00 81.88 195 TYR A CA 1
ATOM 1561 C C . TYR A 1 195 ? -0.295 23.046 -7.262 1.00 81.88 195 TYR A C 1
ATOM 1563 O O . TYR A 1 195 ? -0.620 23.038 -8.449 1.00 81.88 195 TYR A O 1
ATOM 1571 N N . THR A 1 196 ? -1.116 22.608 -6.310 1.00 84.06 196 THR A N 1
ATOM 1572 C CA . THR A 1 196 ? -2.513 22.260 -6.562 1.00 84.06 196 THR A CA 1
ATOM 1573 C C . THR A 1 196 ? -3.374 22.670 -5.384 1.00 84.06 196 THR A C 1
ATOM 1575 O O . THR A 1 196 ? -2.974 22.583 -4.229 1.00 84.06 196 THR A O 1
ATOM 1578 N N . GLU A 1 197 ? -4.587 23.092 -5.691 1.00 87.12 197 GLU A N 1
ATOM 1579 C CA . GLU A 1 197 ? -5.594 23.501 -4.717 1.00 87.12 197 GLU A CA 1
ATOM 1580 C C . GLU A 1 197 ? -6.612 22.386 -4.432 1.00 87.12 197 GLU A C 1
ATOM 1582 O O . GLU A 1 197 ? -7.620 22.593 -3.752 1.00 87.12 197 GLU A O 1
ATOM 1587 N N . GLN A 1 198 ? -6.375 21.202 -5.003 1.00 90.00 198 GLN A N 1
ATOM 1588 C CA . GLN A 1 198 ? -7.300 20.071 -4.989 1.00 90.00 198 GLN A CA 1
ATOM 1589 C C . GLN A 1 198 ? -6.904 18.995 -3.972 1.00 90.00 198 GLN A C 1
ATOM 1591 O O . GLN A 1 198 ? -7.614 18.002 -3.856 1.00 90.00 198 GLN A O 1
ATOM 1596 N N . LEU A 1 199 ? -5.826 19.180 -3.194 1.00 88.19 199 LEU A N 1
ATOM 1597 C CA . LEU A 1 199 ? -5.412 18.189 -2.189 1.00 88.19 199 LEU A CA 1
ATOM 1598 C C . LEU A 1 199 ? -6.510 17.894 -1.169 1.00 88.19 199 LEU A C 1
ATOM 1600 O O . LEU A 1 199 ? -6.670 16.751 -0.775 1.00 88.19 199 LEU A O 1
ATOM 1604 N N . TRP A 1 200 ? -7.326 18.876 -0.784 1.00 88.88 200 TRP A N 1
ATOM 1605 C CA . TRP A 1 200 ? -8.435 18.619 0.138 1.00 88.88 200 TRP A CA 1
ATOM 1606 C C . TRP A 1 200 ? -9.464 17.620 -0.429 1.00 88.88 200 TRP A C 1
ATOM 1608 O O . TRP A 1 200 ? -10.156 16.966 0.345 1.00 88.88 200 TRP A O 1
ATOM 1618 N N . ILE A 1 201 ? -9.562 17.488 -1.758 1.00 91.19 201 ILE A N 1
ATOM 1619 C CA . ILE A 1 201 ? -10.399 16.481 -2.424 1.00 91.19 201 ILE A CA 1
ATOM 1620 C C . ILE A 1 201 ? -9.689 15.131 -2.420 1.00 91.19 201 ILE A C 1
ATOM 1622 O O . ILE A 1 201 ? -10.316 14.119 -2.133 1.00 91.19 201 ILE A O 1
ATOM 1626 N N . PHE A 1 202 ? -8.397 15.103 -2.750 1.00 91.75 202 PHE A N 1
ATOM 1627 C CA . PHE A 1 202 ? -7.652 13.851 -2.860 1.00 91.75 202 PHE A CA 1
ATOM 1628 C C . PHE A 1 202 ? -7.281 13.289 -1.487 1.00 91.75 202 PHE A C 1
ATOM 1630 O O . PHE A 1 202 ? -7.808 12.256 -1.104 1.00 91.75 202 PHE A O 1
ATOM 1637 N N . GLU A 1 203 ? -6.527 14.026 -0.684 1.00 91.62 203 GLU A N 1
ATOM 1638 C CA . GLU A 1 203 ? -6.137 13.637 0.674 1.00 91.62 203 GLU A CA 1
ATOM 1639 C C . GLU A 1 203 ? -7.300 13.699 1.663 1.00 91.62 203 GLU A C 1
ATOM 1641 O O . GLU A 1 203 ? -7.450 12.834 2.523 1.00 91.62 203 GLU A O 1
ATOM 1646 N N . GLY A 1 204 ? -8.147 14.728 1.566 1.00 92.00 204 GLY A N 1
ATOM 1647 C CA . GLY A 1 204 ? -9.223 14.928 2.538 1.00 92.00 204 GLY A CA 1
ATOM 1648 C C . GLY A 1 204 ? -10.345 13.896 2.415 1.00 92.00 204 GLY A C 1
ATOM 1649 O O . GLY A 1 204 ? -10.876 13.471 3.440 1.00 92.00 204 GLY A O 1
ATOM 1650 N N . PHE A 1 205 ? -10.694 13.456 1.197 1.00 93.75 205 PHE A N 1
ATOM 1651 C CA . PHE A 1 205 ? -11.642 12.347 1.041 1.00 93.75 205 PHE A CA 1
ATOM 1652 C C . PHE A 1 205 ? -11.011 11.015 1.421 1.00 93.75 205 PHE A C 1
ATOM 1654 O O . PHE A 1 205 ? -11.664 10.258 2.137 1.00 93.75 205 PHE A O 1
ATOM 1661 N N . THR A 1 206 ? -9.765 10.742 1.025 1.00 94.81 206 THR A N 1
ATOM 1662 C CA . THR A 1 206 ? -9.074 9.523 1.467 1.00 94.81 206 THR A CA 1
ATOM 1663 C C . THR A 1 206 ? -9.021 9.453 2.996 1.00 94.81 206 THR A C 1
ATOM 1665 O O . THR A 1 206 ? -9.442 8.452 3.561 1.00 94.81 206 THR A O 1
ATOM 1668 N N . SER A 1 207 ? -8.671 10.554 3.673 1.00 92.75 207 SER A N 1
ATOM 1669 C CA . SER A 1 207 ? -8.642 10.664 5.147 1.00 92.75 207 SER A CA 1
ATOM 1670 C C . SER A 1 207 ? -10.011 10.535 5.829 1.00 92.75 207 SER A C 1
ATOM 1672 O O . SER A 1 207 ? -10.107 10.470 7.050 1.00 92.75 207 SER A O 1
ATOM 1674 N N . TYR A 1 208 ? -11.103 10.630 5.071 1.00 94.12 208 TYR A N 1
ATOM 1675 C CA . TYR A 1 208 ? -12.444 10.360 5.587 1.00 94.12 208 TYR A CA 1
ATOM 1676 C C . TYR A 1 208 ? -12.822 8.892 5.377 1.00 94.12 208 TYR A C 1
ATOM 1678 O O . TYR A 1 208 ? -13.466 8.278 6.232 1.00 94.12 208 TYR A O 1
ATOM 1686 N N . TYR A 1 209 ? -12.446 8.337 4.223 1.00 96.56 209 TYR A N 1
ATOM 1687 C CA . TYR A 1 209 ? -12.773 6.974 3.835 1.00 96.56 209 TYR A CA 1
ATOM 1688 C C . TYR A 1 209 ? -11.851 5.922 4.442 1.00 96.56 209 TYR A C 1
ATOM 1690 O O . TYR A 1 209 ? -12.292 4.781 4.563 1.00 96.56 209 TYR A O 1
ATOM 1698 N N . ASP A 1 210 ? -10.634 6.261 4.854 1.00 95.62 210 ASP A N 1
ATOM 1699 C CA . ASP A 1 210 ? -9.698 5.316 5.459 1.00 95.62 210 ASP A CA 1
ATOM 1700 C C . ASP A 1 210 ? -10.297 4.619 6.695 1.00 95.62 210 ASP A C 1
ATOM 1702 O O . ASP A 1 210 ? -10.402 3.391 6.699 1.00 95.62 210 ASP A O 1
ATOM 1706 N N . GLU A 1 211 ? -10.815 5.380 7.662 1.00 95.56 211 GLU A N 1
ATOM 1707 C CA . GLU A 1 211 ? -11.492 4.895 8.870 1.00 95.56 211 GLU A CA 1
ATOM 1708 C C . GLU A 1 211 ? -12.952 4.496 8.606 1.00 95.56 211 GLU A C 1
ATOM 1710 O O . GLU A 1 211 ? -13.426 3.475 9.115 1.00 95.56 211 GLU A O 1
ATOM 1715 N N . LEU A 1 212 ? -13.690 5.262 7.788 1.00 97.75 212 LEU A N 1
ATOM 1716 C CA . LEU A 1 212 ? -15.096 4.948 7.494 1.00 97.75 212 LEU A CA 1
ATOM 1717 C C . LEU A 1 212 ? -15.241 3.589 6.795 1.00 97.75 212 LEU A C 1
ATOM 1719 O O . LEU A 1 212 ? -16.224 2.879 7.013 1.00 97.75 212 LEU A O 1
ATOM 1723 N N . SER A 1 213 ? -14.272 3.201 5.970 1.00 98.12 213 SER A N 1
ATOM 1724 C CA . SER A 1 213 ? -14.289 1.897 5.300 1.00 98.12 213 SER A CA 1
ATOM 1725 C C . SER A 1 213 ? -14.113 0.746 6.288 1.00 98.12 213 SER A C 1
ATOM 1727 O O . SER A 1 213 ? -14.706 -0.317 6.100 1.00 98.12 213 SER A O 1
ATOM 1729 N N . LEU A 1 214 ? -13.395 0.955 7.396 1.00 98.31 214 LEU A N 1
ATOM 1730 C CA . LEU A 1 214 ? -13.311 -0.036 8.473 1.00 98.31 214 LEU A CA 1
ATOM 1731 C C . LEU A 1 214 ? -14.668 -0.230 9.166 1.00 98.31 214 LEU A C 1
ATOM 1733 O O . LEU A 1 214 ? -15.057 -1.357 9.465 1.00 98.31 214 LEU A O 1
ATOM 1737 N N . LEU A 1 215 ? -15.444 0.842 9.353 1.00 98.25 215 LEU A N 1
ATOM 1738 C CA . LEU A 1 215 ? -16.830 0.726 9.823 1.00 98.25 215 LEU A CA 1
ATOM 1739 C C . LEU A 1 215 ? -17.703 -0.022 8.803 1.00 98.25 215 LEU A C 1
ATOM 1741 O O . LEU A 1 215 ? -18.419 -0.956 9.152 1.00 98.25 215 LEU A O 1
ATOM 1745 N N . ARG A 1 216 ? -17.639 0.357 7.521 1.00 98.31 216 ARG A N 1
ATOM 1746 C CA . ARG A 1 216 ? -18.488 -0.227 6.463 1.00 98.31 216 ARG A CA 1
ATOM 1747 C C . ARG A 1 216 ? -18.189 -1.692 6.170 1.00 98.31 216 ARG A C 1
ATOM 1749 O O . ARG A 1 216 ? -19.068 -2.414 5.708 1.00 98.31 216 ARG A O 1
ATOM 1756 N N . THR A 1 217 ? -16.967 -2.134 6.435 1.00 98.00 217 THR A N 1
ATOM 1757 C CA . THR A 1 217 ? -16.592 -3.549 6.362 1.00 98.00 217 THR A CA 1
ATOM 1758 C C . THR A 1 217 ? -17.022 -4.335 7.596 1.00 98.00 217 THR A C 1
ATOM 1760 O O . THR A 1 217 ? -16.968 -5.563 7.556 1.00 98.00 217 THR A O 1
ATOM 1763 N N . GLY A 1 218 ? -17.456 -3.664 8.670 1.00 97.62 218 GLY A N 1
ATOM 1764 C CA . GLY A 1 218 ? -17.770 -4.255 9.970 1.00 97.62 218 GLY A CA 1
ATOM 1765 C C . GLY A 1 218 ? -16.528 -4.645 10.774 1.00 97.62 218 GLY A C 1
ATOM 1766 O O . GLY A 1 218 ? -16.603 -5.555 11.595 1.00 97.62 218 GLY A O 1
ATOM 1767 N N . ILE A 1 219 ? -15.363 -4.069 10.463 1.00 97.75 219 ILE A N 1
ATOM 1768 C CA . ILE A 1 219 ? -14.137 -4.225 11.263 1.00 97.75 219 ILE A CA 1
ATOM 1769 C C . ILE A 1 219 ? -14.256 -3.385 12.539 1.00 97.75 219 ILE A C 1
ATOM 1771 O O . ILE A 1 219 ? -13.886 -3.842 13.616 1.00 97.75 219 ILE A O 1
ATOM 1775 N N . LEU A 1 220 ? -14.814 -2.179 12.415 1.00 97.94 220 LEU A N 1
ATOM 1776 C CA . LEU A 1 220 ? -15.162 -1.324 13.545 1.00 97.94 220 LEU A CA 1
ATOM 1777 C C . LEU A 1 220 ? -16.667 -1.338 13.799 1.00 97.94 220 LEU A C 1
ATOM 1779 O O . LEU A 1 220 ? -17.473 -1.349 12.868 1.00 97.94 220 LEU A O 1
ATOM 1783 N N . SER A 1 221 ? -17.032 -1.258 15.074 1.00 97.38 221 SER A N 1
ATOM 1784 C CA . SER A 1 221 ? -18.360 -0.821 15.511 1.00 97.38 221 SER A CA 1
ATOM 1785 C C . SER A 1 221 ? -18.544 0.687 15.304 1.00 97.38 221 SER A C 1
ATOM 1787 O O . SER A 1 221 ? -17.582 1.438 15.103 1.00 97.38 221 SER A O 1
ATOM 1789 N N . ILE A 1 222 ? -19.791 1.154 15.387 1.00 97.62 222 ILE A N 1
ATOM 1790 C CA . ILE A 1 222 ? -20.111 2.584 15.284 1.00 97.62 222 ILE A CA 1
ATOM 1791 C C . ILE A 1 222 ? -19.443 3.353 16.431 1.00 97.62 222 ILE A C 1
ATOM 1793 O O . ILE A 1 222 ? -18.878 4.421 16.213 1.00 97.62 222 ILE A O 1
ATOM 1797 N N . GLU A 1 223 ? -19.456 2.798 17.640 1.00 97.12 223 GLU A N 1
ATOM 1798 C CA . GLU A 1 223 ? -18.866 3.385 18.841 1.00 97.12 223 GLU A CA 1
ATOM 1799 C C . GLU A 1 223 ? -17.347 3.556 18.701 1.00 97.12 223 GLU A C 1
ATOM 1801 O O . GLU A 1 223 ? -16.801 4.618 19.021 1.00 97.12 223 GLU A O 1
ATOM 1806 N N . GLN A 1 224 ? -16.661 2.538 18.170 1.00 96.62 224 GLN A N 1
ATOM 1807 C CA . GLN A 1 224 ? -15.229 2.612 17.875 1.00 96.62 224 GLN A CA 1
ATOM 1808 C C . GLN A 1 224 ? -14.933 3.664 16.802 1.00 96.62 224 GLN A C 1
ATOM 1810 O O . GLN A 1 224 ? -14.055 4.499 17.006 1.00 96.62 224 GLN A O 1
ATOM 1815 N N . TYR A 1 225 ? -15.697 3.697 15.706 1.00 96.94 225 TYR A N 1
ATOM 1816 C CA . TYR A 1 225 ? -15.526 4.712 14.662 1.00 96.94 225 TYR A CA 1
ATOM 1817 C C . TYR A 1 225 ? -15.736 6.140 15.191 1.00 96.94 225 TYR A C 1
ATOM 1819 O O . TYR A 1 225 ? -14.923 7.031 14.944 1.00 96.94 225 TYR A O 1
ATOM 1827 N N . LEU A 1 226 ? -16.790 6.373 15.978 1.00 96.44 226 LEU A N 1
ATOM 1828 C CA . LEU A 1 226 ? -17.053 7.688 16.568 1.00 96.44 226 LEU A CA 1
ATOM 1829 C C . LEU A 1 226 ? -15.922 8.135 17.505 1.00 96.44 226 LEU A C 1
ATOM 1831 O O . LEU A 1 226 ? -15.609 9.326 17.562 1.00 96.44 226 LEU A O 1
ATOM 1835 N N . THR A 1 227 ? -15.267 7.193 18.187 1.00 95.38 227 THR A N 1
ATOM 1836 C CA . THR A 1 227 ? -14.109 7.473 19.049 1.00 95.38 227 THR A CA 1
ATOM 1837 C C . THR A 1 227 ? -12.907 8.001 18.253 1.00 95.38 227 THR A C 1
ATOM 1839 O O . THR A 1 227 ? -12.155 8.822 18.778 1.00 95.38 227 THR A O 1
ATOM 1842 N N . LEU A 1 228 ? -12.756 7.610 16.983 1.00 93.62 228 LEU A N 1
ATOM 1843 C CA . LEU A 1 228 ? -11.723 8.127 16.072 1.00 93.62 228 LEU A CA 1
ATOM 1844 C C . LEU A 1 228 ? -12.120 9.480 15.457 1.00 93.62 228 LEU A C 1
ATOM 1846 O O . LEU A 1 228 ? -11.322 10.423 15.408 1.00 93.62 228 LEU A O 1
ATOM 1850 N N . LEU A 1 229 ? -13.394 9.622 15.076 1.00 94.19 229 LEU A N 1
ATOM 1851 C CA . LEU A 1 229 ? -13.911 10.812 14.398 1.00 94.19 229 LEU A CA 1
ATOM 1852 C C . LEU A 1 229 ? -13.966 12.052 15.312 1.00 94.19 229 LEU A C 1
ATOM 1854 O O . LEU A 1 229 ? -13.645 13.172 14.892 1.00 94.19 229 LEU A O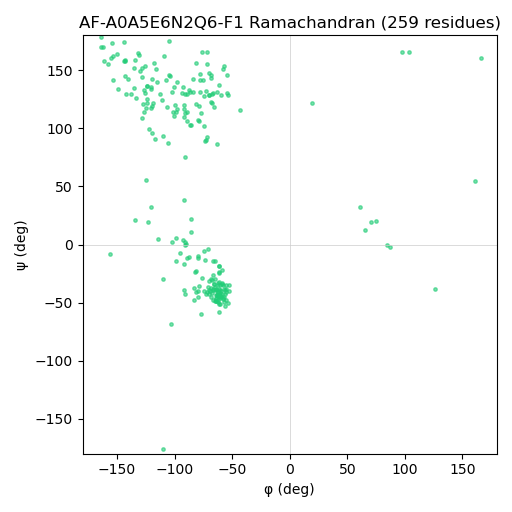 1
ATOM 1858 N N . VAL A 1 230 ? -14.369 11.877 16.576 1.00 94.94 230 VAL A N 1
ATOM 1859 C CA . VAL A 1 230 ? -14.557 12.980 17.537 1.00 94.94 230 VAL A CA 1
ATOM 1860 C C . VAL A 1 230 ? -13.278 13.808 17.754 1.00 94.94 230 VAL A C 1
ATOM 1862 O O . VAL A 1 230 ? -13.366 15.043 17.701 1.00 94.94 230 VAL A O 1
ATOM 1865 N N . PRO A 1 231 ? -12.087 13.213 17.969 1.00 93.00 231 PRO A N 1
ATOM 1866 C CA . PRO A 1 231 ? -10.826 13.951 18.031 1.00 93.00 231 PRO A CA 1
ATOM 1867 C C . PRO A 1 231 ? -10.546 14.814 16.796 1.00 93.00 231 PRO A C 1
ATOM 1869 O O . PRO A 1 231 ? -10.100 15.956 16.944 1.00 93.00 231 PRO A O 1
ATOM 1872 N N . THR A 1 232 ? -10.838 14.316 15.592 1.00 90.88 232 THR A N 1
ATOM 1873 C CA . THR A 1 232 ? -10.631 15.053 14.335 1.00 90.88 232 THR A CA 1
ATOM 1874 C C . THR A 1 232 ? -11.531 16.284 14.251 1.00 90.88 232 THR A C 1
ATOM 1876 O O . THR A 1 232 ? -11.034 17.397 14.042 1.00 90.88 232 THR A O 1
ATOM 1879 N N . ILE A 1 233 ? -12.826 16.126 14.537 1.00 92.56 233 ILE A N 1
ATOM 1880 C CA . ILE A 1 233 ? -13.785 17.239 14.610 1.00 92.56 233 ILE A CA 1
ATOM 1881 C C . ILE A 1 233 ? -13.365 18.247 15.690 1.00 92.56 233 ILE A C 1
ATOM 1883 O O . ILE A 1 233 ? -13.318 19.457 15.454 1.00 92.56 233 ILE A O 1
ATOM 1887 N N . SER A 1 234 ? -12.990 17.753 16.872 1.00 93.75 234 SER A N 1
ATOM 1888 C CA . SER A 1 234 ? -12.571 18.584 18.005 1.00 93.75 234 SER A CA 1
ATOM 1889 C C . SER A 1 234 ? -11.335 19.423 17.682 1.00 93.75 234 SER A C 1
ATOM 1891 O O . SER A 1 234 ? -11.293 20.615 17.998 1.00 93.75 234 SER A O 1
ATOM 1893 N N . ARG A 1 235 ? -10.326 18.824 17.039 1.00 90.50 235 ARG A N 1
ATOM 1894 C CA . ARG A 1 235 ? -9.099 19.505 16.607 1.00 90.50 235 ARG A CA 1
ATOM 1895 C C . ARG A 1 235 ? -9.402 20.605 15.592 1.00 90.50 235 ARG A C 1
ATOM 1897 O O . ARG A 1 235 ? -8.885 21.712 15.742 1.00 90.50 235 ARG A O 1
ATOM 1904 N N . MET A 1 236 ? -10.283 20.337 14.627 1.00 88.69 236 MET A N 1
ATOM 1905 C CA . MET A 1 236 ? -10.724 21.335 13.649 1.00 88.69 236 MET A CA 1
ATOM 1906 C C . MET A 1 236 ? -11.439 22.511 14.330 1.00 88.69 236 MET A C 1
ATOM 1908 O O . MET A 1 236 ? -11.071 23.663 14.103 1.00 88.69 236 MET A O 1
ATOM 1912 N N . HIS A 1 237 ? -12.389 22.253 15.234 1.00 89.75 237 HIS A N 1
ATOM 1913 C CA . HIS A 1 237 ? -13.132 23.322 15.908 1.00 89.75 237 HIS A CA 1
ATOM 1914 C C . HIS A 1 237 ? -12.274 24.179 16.843 1.00 89.75 237 HIS A C 1
ATOM 1916 O O . HIS A 1 237 ? -12.466 25.399 16.878 1.00 89.75 237 HIS A O 1
ATOM 1922 N N . LYS A 1 238 ? -11.335 23.564 17.577 1.00 90.94 238 LYS A N 1
ATOM 1923 C CA . LYS A 1 238 ? -10.405 24.266 18.481 1.00 90.94 238 LYS A CA 1
ATOM 1924 C C . LYS A 1 238 ? -9.368 25.095 17.718 1.00 90.94 238 LYS A C 1
ATOM 1926 O O . LYS A 1 238 ? -8.924 26.135 18.205 1.00 90.94 238 LYS A O 1
ATOM 1931 N N . GLY A 1 239 ? -8.974 24.649 16.526 1.00 86.62 239 GLY A N 1
ATOM 1932 C CA . GLY A 1 239 ? -7.989 25.332 15.700 1.00 86.62 239 GLY A CA 1
ATOM 1933 C C . GLY A 1 239 ? -8.504 26.670 15.169 1.00 86.62 239 GLY A C 1
ATOM 1934 O O . GLY A 1 239 ? -9.475 26.729 14.420 1.00 86.62 239 GLY A O 1
ATOM 1935 N N . ARG A 1 240 ? -7.806 27.771 15.474 1.00 87.12 240 ARG A N 1
ATOM 1936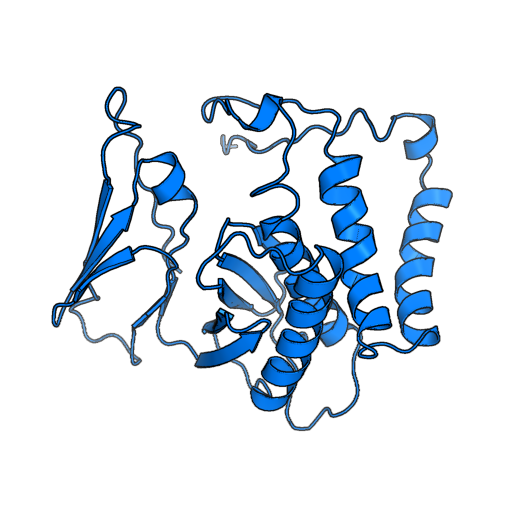 C CA . ARG A 1 240 ? -8.117 29.088 14.877 1.00 87.12 240 ARG A CA 1
ATOM 1937 C C . ARG A 1 240 ? -7.691 29.194 13.405 1.00 87.12 240 ARG A C 1
ATOM 1939 O O . ARG A 1 240 ? -8.112 30.124 12.725 1.00 87.12 240 ARG A O 1
ATOM 1946 N N . GLY A 1 241 ? -6.876 28.252 12.916 1.00 84.94 241 GLY A N 1
ATOM 1947 C CA . GLY A 1 241 ? -6.364 28.217 11.540 1.00 84.94 241 GLY A CA 1
ATOM 1948 C C . GLY A 1 241 ? -7.461 28.172 10.473 1.00 84.94 241 GLY A C 1
ATOM 1949 O O . GLY A 1 241 ? -7.322 28.831 9.448 1.00 84.94 241 GLY A O 1
ATOM 1950 N N . ARG A 1 242 ? -8.602 27.524 10.757 1.00 83.88 242 ARG A N 1
ATOM 1951 C CA . ARG A 1 242 ? -9.754 27.450 9.837 1.00 83.88 242 ARG A CA 1
ATOM 1952 C C . ARG A 1 242 ? -10.378 28.804 9.480 1.00 83.88 242 ARG A C 1
ATOM 1954 O O . ARG A 1 242 ? -11.109 28.899 8.507 1.00 83.88 242 ARG A O 1
ATOM 1961 N N . PHE A 1 243 ? -10.109 29.843 10.274 1.00 89.69 243 PHE A N 1
ATOM 1962 C CA . PHE A 1 243 ? -10.544 31.217 9.999 1.00 89.69 243 PHE A CA 1
ATOM 1963 C C . PHE A 1 243 ? -9.477 32.058 9.288 1.00 89.69 243 PHE A C 1
ATOM 1965 O O . PHE A 1 243 ? -9.739 33.203 8.937 1.00 89.69 243 PHE A O 1
ATOM 1972 N N . LYS A 1 244 ? -8.259 31.526 9.135 1.00 87.94 244 LYS A N 1
ATOM 1973 C CA . LYS A 1 244 ? -7.110 32.228 8.547 1.00 87.94 244 LYS A CA 1
ATOM 1974 C C . LYS A 1 244 ? -6.711 31.677 7.183 1.00 87.94 244 LYS A C 1
ATOM 1976 O O . LYS A 1 244 ? -6.176 32.423 6.374 1.00 87.94 244 LYS A O 1
ATOM 1981 N N . GLN A 1 245 ? -6.944 30.391 6.936 1.00 84.38 245 GLN A N 1
ATOM 1982 C CA . GLN A 1 245 ? -6.521 29.715 5.716 1.00 84.38 245 GLN A CA 1
ATOM 1983 C C . GLN A 1 245 ? -7.638 28.806 5.213 1.00 84.38 245 GLN A C 1
ATOM 1985 O O . GLN A 1 245 ? -8.192 28.007 5.969 1.00 84.38 245 GLN A O 1
ATOM 1990 N N . SER A 1 246 ? -7.966 28.946 3.929 1.00 87.25 246 SER A N 1
ATOM 1991 C CA . SER A 1 246 ? -8.884 28.040 3.243 1.00 87.25 246 SER A CA 1
ATOM 1992 C C . SER A 1 246 ? -8.231 26.672 3.049 1.00 87.25 246 SER A C 1
ATOM 1994 O O . SER A 1 246 ? -7.029 26.596 2.792 1.00 87.25 246 SER A O 1
ATOM 1996 N N . VAL A 1 247 ? -9.031 25.603 3.080 1.00 82.56 247 VAL A N 1
ATOM 1997 C CA . VAL A 1 247 ? -8.595 24.238 2.721 1.00 82.56 247 VAL A CA 1
ATOM 1998 C C . VAL A 1 247 ? -8.056 24.151 1.288 1.00 82.56 247 VAL A C 1
ATOM 2000 O O . VAL A 1 247 ? -7.243 23.287 0.992 1.00 82.56 247 VAL A O 1
ATOM 2003 N N . ARG A 1 248 ? -8.448 25.100 0.427 1.00 80.50 248 ARG A N 1
ATOM 2004 C CA . ARG A 1 248 ? -7.926 25.272 -0.934 1.00 80.50 248 ARG A CA 1
ATOM 2005 C C . ARG A 1 248 ? -6.427 25.588 -0.955 1.00 80.50 248 ARG A C 1
ATOM 2007 O O . ARG A 1 248 ? -5.719 25.142 -1.843 1.00 80.50 248 ARG A O 1
ATOM 2014 N N . ASN A 1 249 ? -5.934 26.333 0.035 1.00 68.75 249 ASN A N 1
ATOM 2015 C CA . ASN A 1 249 ? -4.570 26.870 0.045 1.00 68.75 249 ASN A CA 1
ATOM 2016 C C . ASN A 1 249 ? -3.588 25.918 0.744 1.00 68.75 249 ASN A C 1
ATOM 2018 O O . ASN A 1 249 ? -2.733 26.364 1.513 1.00 68.75 249 ASN A O 1
ATOM 2022 N N . GLN A 1 250 ? -3.746 24.611 0.541 1.00 59.09 250 GLN A N 1
ATOM 2023 C CA . GLN A 1 250 ? -2.815 23.597 1.026 1.00 59.09 250 GLN A CA 1
ATOM 2024 C C . GLN A 1 250 ? -1.787 23.322 -0.072 1.00 59.09 250 GLN A C 1
ATOM 2026 O O . GLN A 1 250 ? -2.149 22.947 -1.179 1.00 59.09 250 GLN A O 1
ATOM 2031 N N . VAL A 1 251 ? -0.507 23.553 0.221 1.00 50.84 251 VAL A N 1
ATOM 2032 C CA . VAL A 1 251 ? 0.589 23.350 -0.735 1.00 50.84 251 VAL A CA 1
ATOM 2033 C C . VAL A 1 251 ? 1.163 21.950 -0.543 1.00 50.84 251 VAL A C 1
ATOM 2035 O O . VAL A 1 251 ? 1.518 21.594 0.584 1.00 50.84 251 VAL A O 1
ATOM 2038 N N . LEU A 1 252 ? 1.324 21.187 -1.629 1.00 46.75 252 LEU A N 1
ATOM 2039 C CA . LEU A 1 252 ? 2.189 20.008 -1.623 1.00 46.75 252 LEU A CA 1
ATOM 2040 C C . LEU A 1 252 ? 3.650 20.486 -1.605 1.00 46.75 252 LEU A C 1
ATOM 2042 O O . LEU A 1 252 ? 4.258 20.729 -2.641 1.00 46.75 252 LEU A O 1
ATOM 2046 N N . MET A 1 253 ? 4.215 20.682 -0.416 1.00 31.86 253 MET A N 1
ATOM 2047 C CA . MET A 1 253 ? 5.654 20.900 -0.259 1.00 31.86 253 MET A CA 1
ATOM 2048 C C . MET A 1 253 ? 6.340 19.535 -0.164 1.00 31.86 253 MET A C 1
ATOM 2050 O O . MET A 1 253 ? 6.331 18.924 0.906 1.00 31.86 253 MET A O 1
ATOM 2054 N N . ARG A 1 254 ? 6.986 19.064 -1.235 1.00 36.09 254 ARG A N 1
ATOM 2055 C CA . ARG A 1 254 ? 8.006 18.009 -1.118 1.00 36.09 254 ARG A CA 1
ATOM 2056 C C . ARG A 1 254 ? 9.338 18.552 -1.625 1.00 36.09 254 ARG A C 1
ATOM 2058 O O . ARG A 1 254 ? 9.597 18.579 -2.815 1.00 36.09 254 ARG A O 1
ATOM 2065 N N . GLY A 1 255 ? 10.148 19.030 -0.680 1.00 32.09 255 GLY A N 1
ATOM 2066 C CA . GLY A 1 255 ? 11.443 19.648 -0.958 1.00 32.09 255 GLY A CA 1
ATOM 2067 C C . GLY A 1 255 ? 11.952 20.516 0.191 1.00 32.09 255 GLY A C 1
ATOM 2068 O O . GLY A 1 255 ? 12.254 21.687 -0.005 1.00 32.09 255 GLY A O 1
ATOM 2069 N N . ARG A 1 256 ? 12.060 19.988 1.423 1.00 28.42 256 ARG A N 1
ATOM 2070 C CA . ARG A 1 256 ? 12.972 20.640 2.379 1.00 28.42 256 ARG A CA 1
ATOM 2071 C C . ARG A 1 256 ? 14.391 20.284 1.965 1.00 28.42 256 ARG A C 1
ATOM 2073 O O . ARG A 1 256 ? 14.856 19.182 2.234 1.00 28.42 256 ARG A O 1
ATOM 2080 N N . ASN A 1 257 ? 15.044 21.244 1.318 1.00 25.86 257 ASN A N 1
ATOM 2081 C CA . ASN A 1 257 ? 16.487 21.291 1.142 1.00 25.86 257 ASN A CA 1
ATOM 2082 C C . ASN A 1 257 ? 17.186 20.913 2.456 1.00 25.86 257 ASN A C 1
ATOM 2084 O O . ASN A 1 257 ? 17.083 21.625 3.458 1.00 25.86 257 ASN A O 1
ATOM 2088 N N . PHE A 1 258 ? 17.915 19.798 2.444 1.00 29.88 258 PHE A N 1
ATOM 2089 C CA . PHE A 1 258 ? 18.986 19.566 3.401 1.00 29.88 258 PHE A CA 1
ATOM 2090 C C . PHE A 1 258 ? 20.156 20.466 3.002 1.00 29.88 258 PHE A C 1
ATOM 2092 O O . PHE A 1 258 ? 21.031 20.073 2.239 1.00 29.88 258 PHE A O 1
ATOM 2099 N N . THR A 1 259 ? 20.172 21.688 3.522 1.00 25.84 259 THR A N 1
ATOM 2100 C CA . THR A 1 259 ? 21.387 22.504 3.587 1.00 25.84 259 THR A CA 1
ATOM 2101 C C . THR A 1 259 ? 21.649 22.863 5.041 1.00 25.84 259 THR A C 1
ATOM 2103 O O . THR A 1 259 ? 20.993 23.732 5.611 1.00 25.84 259 THR A O 1
ATOM 2106 N N . THR A 1 260 ? 22.567 22.093 5.625 1.00 30.50 260 THR A N 1
ATOM 2107 C CA . THR A 1 260 ? 23.585 22.470 6.618 1.00 30.50 260 THR A CA 1
ATOM 2108 C C . THR A 1 260 ? 23.387 23.772 7.404 1.00 30.50 260 THR A C 1
ATOM 2110 O O . THR A 1 260 ? 23.475 24.873 6.853 1.00 30.50 260 THR A O 1
ATOM 2113 N N . ARG A 1 261 ? 23.336 23.629 8.729 1.00 28.19 261 ARG A N 1
ATOM 2114 C CA . ARG A 1 261 ? 24.244 24.345 9.631 1.00 28.19 261 ARG A CA 1
ATOM 2115 C C . ARG A 1 261 ? 24.893 23.344 10.570 1.00 28.19 261 ARG A C 1
ATOM 2117 O O . ARG A 1 261 ? 24.191 22.374 10.924 1.00 28.19 261 ARG A O 1
#